Protein AF-A0A3N5S605-F1 (afdb_monomer_lite)

pLDDT: mean 90.38, std 15.9, range [33.5, 98.75]

Structure (mmCIF, N/CA/C/O backbone):
data_AF-A0A3N5S605-F1
#
_entry.id   AF-A0A3N5S605-F1
#
loop_
_atom_site.group_PDB
_atom_site.id
_atom_site.type_symbol
_atom_site.label_atom_id
_atom_site.label_alt_id
_atom_site.label_comp_id
_atom_site.label_asym_id
_atom_site.label_entity_id
_atom_site.label_seq_id
_atom_site.pdbx_PDB_ins_code
_atom_site.Cartn_x
_atom_site.Cartn_y
_atom_site.Cartn_z
_atom_site.occupancy
_atom_site.B_iso_or_equiv
_atom_site.auth_seq_id
_atom_site.auth_comp_id
_atom_site.auth_asym_id
_atom_site.auth_atom_id
_atom_site.pdbx_PDB_model_num
ATOM 1 N N . MET A 1 1 ? 20.704 -2.412 23.197 1.00 37.66 1 MET A N 1
ATOM 2 C CA . MET A 1 1 ? 21.977 -2.938 22.658 1.00 37.66 1 MET A CA 1
ATOM 3 C C . MET A 1 1 ? 21.735 -3.241 21.187 1.00 37.66 1 MET A C 1
ATOM 5 O O . MET A 1 1 ? 21.347 -4.347 20.845 1.00 37.66 1 MET A O 1
ATOM 9 N N . GLU A 1 2 ? 21.826 -2.225 20.331 1.00 35.50 2 GLU A N 1
ATOM 10 C CA . GLU A 1 2 ? 21.681 -2.403 18.883 1.00 35.50 2 GLU A CA 1
ATOM 11 C C . GLU A 1 2 ? 22.992 -2.955 18.323 1.00 35.50 2 GLU A C 1
ATOM 13 O O . GLU A 1 2 ? 24.058 -2.359 18.505 1.00 35.50 2 GLU A O 1
ATOM 18 N N . SER A 1 3 ? 22.928 -4.102 17.649 1.00 35.16 3 SER A N 1
ATOM 19 C CA . SER A 1 3 ? 24.047 -4.613 16.870 1.00 35.16 3 SER A CA 1
ATOM 20 C C . SER A 1 3 ? 24.260 -3.696 15.666 1.00 35.16 3 SER A C 1
ATOM 22 O O . SER A 1 3 ? 23.645 -3.871 14.616 1.00 35.16 3 SER A O 1
ATOM 24 N N . LYS A 1 4 ? 25.167 -2.725 15.812 1.00 38.44 4 LYS A N 1
ATOM 25 C CA . LYS A 1 4 ? 25.789 -1.980 14.708 1.00 38.44 4 LYS A CA 1
ATOM 26 C C . LYS A 1 4 ? 26.679 -2.903 13.865 1.00 38.44 4 LYS A C 1
ATOM 28 O O . LYS A 1 4 ? 27.871 -2.653 13.708 1.00 38.44 4 LYS A O 1
ATOM 33 N N . GLN A 1 5 ? 26.126 -3.979 13.314 1.00 36.25 5 GLN A N 1
ATOM 34 C CA . GLN A 1 5 ? 26.747 -4.625 12.166 1.00 36.25 5 GLN A CA 1
ATOM 35 C C . GLN A 1 5 ? 26.357 -3.807 10.940 1.00 36.25 5 GLN A C 1
ATOM 37 O O . GLN A 1 5 ? 25.380 -4.081 10.253 1.00 36.25 5 GLN A O 1
ATOM 42 N N . SER A 1 6 ? 27.126 -2.735 10.730 1.00 36.00 6 SER A N 1
ATOM 43 C CA . SER A 1 6 ? 27.230 -2.074 9.437 1.00 36.00 6 SER A CA 1
ATOM 44 C C . SER A 1 6 ? 27.464 -3.160 8.395 1.00 36.00 6 SER A C 1
ATOM 46 O O . SER A 1 6 ? 28.470 -3.874 8.454 1.00 36.00 6 SER A O 1
ATOM 48 N N . ILE A 1 7 ? 26.514 -3.321 7.478 1.00 41.78 7 ILE A N 1
ATOM 49 C CA . ILE A 1 7 ? 26.744 -4.085 6.261 1.00 41.78 7 ILE A CA 1
ATOM 50 C C . ILE A 1 7 ? 27.917 -3.364 5.602 1.00 41.78 7 ILE A C 1
ATOM 52 O O . ILE A 1 7 ? 27.788 -2.195 5.235 1.00 41.78 7 ILE A O 1
ATOM 56 N N . SER A 1 8 ? 29.090 -4.000 5.566 1.00 33.50 8 SER A N 1
ATOM 57 C CA . SER A 1 8 ? 30.265 -3.409 4.926 1.00 33.50 8 SER A CA 1
ATOM 58 C C . SER A 1 8 ? 29.853 -2.910 3.540 1.00 33.50 8 SER A C 1
ATOM 60 O O . SER A 1 8 ? 29.076 -3.611 2.880 1.00 33.50 8 SER A O 1
ATOM 62 N N . PRO A 1 9 ? 30.312 -1.723 3.088 1.00 44.31 9 PRO A N 1
ATOM 63 C CA . PRO A 1 9 ? 30.030 -1.295 1.728 1.00 44.31 9 PRO A CA 1
ATOM 64 C C . PRO A 1 9 ? 30.437 -2.453 0.828 1.00 44.31 9 PRO A C 1
ATOM 66 O O . PRO A 1 9 ? 31.530 -3.000 1.018 1.00 44.31 9 PRO A O 1
ATOM 69 N N . LEU A 1 10 ? 29.515 -2.875 -0.048 1.00 46.09 10 LEU A N 1
ATOM 70 C CA . LEU A 1 10 ? 29.763 -3.882 -1.076 1.00 46.09 10 LEU A CA 1
ATOM 71 C C . LEU A 1 10 ? 31.209 -3.701 -1.524 1.00 46.09 10 LEU A C 1
ATOM 73 O O . LEU A 1 10 ? 31.571 -2.594 -1.939 1.00 46.09 10 LEU A O 1
ATOM 77 N N . SER A 1 11 ? 32.045 -4.728 -1.324 1.00 41.56 11 SER A N 1
ATOM 78 C CA . SER A 1 11 ? 33.443 -4.710 -1.757 1.00 41.56 11 SER A CA 1
ATOM 79 C C . SER A 1 11 ? 33.486 -4.045 -3.129 1.00 41.56 11 SER A C 1
ATOM 81 O O . SER A 1 11 ? 32.608 -4.375 -3.932 1.00 41.56 11 SER A O 1
ATOM 83 N N . PRO A 1 12 ? 34.393 -3.079 -3.385 1.00 42.09 12 PRO A N 1
ATOM 84 C CA . PRO A 1 12 ? 34.289 -2.213 -4.552 1.00 42.09 12 PRO A CA 1
ATOM 85 C C . PRO A 1 12 ? 34.020 -3.090 -5.763 1.00 42.09 12 PRO A C 1
ATOM 87 O O . PRO A 1 12 ? 34.818 -3.990 -6.030 1.00 42.09 12 PRO A O 1
ATOM 90 N N . LEU A 1 13 ? 32.860 -2.896 -6.402 1.00 47.12 13 LEU A N 1
ATOM 91 C CA . LEU A 1 13 ? 32.479 -3.625 -7.604 1.00 47.12 13 LEU A CA 1
ATOM 92 C C . LEU A 1 13 ? 33.607 -3.381 -8.602 1.00 47.12 13 LEU A C 1
ATOM 94 O O . LEU A 1 13 ? 33.719 -2.299 -9.180 1.00 47.12 13 LEU A O 1
ATOM 98 N N . ARG A 1 14 ? 34.533 -4.339 -8.698 1.00 44.03 14 ARG A N 1
ATOM 99 C CA . ARG A 1 14 ? 35.716 -4.188 -9.532 1.00 44.03 14 ARG A CA 1
ATOM 100 C C . ARG A 1 14 ? 35.226 -4.288 -10.963 1.00 44.03 14 ARG A C 1
ATOM 102 O O . ARG A 1 14 ? 34.728 -5.330 -11.383 1.00 44.03 14 ARG A O 1
ATOM 109 N N . GLN A 1 15 ? 35.385 -3.208 -11.720 1.00 50.94 15 GLN A N 1
ATOM 110 C CA . GLN A 1 15 ? 35.432 -3.342 -13.167 1.00 50.94 15 GLN A CA 1
ATOM 111 C C . GLN A 1 15 ? 36.578 -4.299 -13.522 1.00 50.94 15 GLN A C 1
ATOM 113 O O . GLN A 1 15 ? 37.569 -4.395 -12.791 1.00 50.94 15 GLN A O 1
ATOM 118 N N . SER A 1 16 ? 36.487 -4.951 -14.679 1.00 51.59 16 SER A N 1
ATOM 119 C CA . SER A 1 16 ? 37.596 -5.719 -15.264 1.00 51.59 16 SER A CA 1
ATOM 120 C C . SER A 1 16 ? 38.906 -4.912 -15.379 1.00 51.59 16 SER A C 1
ATOM 122 O O . SER A 1 16 ? 39.973 -5.501 -15.508 1.00 51.59 16 SER A O 1
ATOM 124 N N . SER A 1 17 ? 38.835 -3.578 -15.276 1.00 53.84 17 SER A N 1
ATOM 125 C CA . SER A 1 17 ? 39.936 -2.609 -15.333 1.00 53.84 17 SER A CA 1
ATOM 126 C C . SER A 1 17 ? 40.574 -2.233 -13.981 1.00 53.84 17 SER A C 1
ATOM 128 O O . SER A 1 17 ? 41.539 -1.474 -13.966 1.00 53.84 17 SER A O 1
ATOM 130 N N . GLY A 1 18 ? 40.073 -2.717 -12.836 1.00 49.88 18 GLY A N 1
ATOM 131 C CA . GLY A 1 18 ? 40.707 -2.493 -11.524 1.00 49.88 18 GLY A CA 1
ATOM 132 C C . GLY A 1 18 ? 40.561 -1.089 -10.906 1.00 49.88 18 GLY A C 1
ATOM 133 O O . GLY A 1 18 ? 41.133 -0.849 -9.843 1.00 49.88 18 GLY A O 1
ATOM 134 N N . GLN A 1 19 ? 39.787 -0.172 -11.500 1.00 53.16 19 GLN A N 1
ATOM 135 C CA . GLN A 1 19 ? 39.477 1.128 -10.883 1.00 53.16 19 GLN A CA 1
ATOM 136 C C . GLN A 1 19 ? 38.405 1.013 -9.784 1.00 53.16 19 GLN A C 1
ATOM 138 O O . GLN A 1 19 ? 37.401 0.316 -9.940 1.00 53.16 19 GLN A O 1
ATOM 143 N N . ALA A 1 20 ? 38.612 1.727 -8.672 1.00 59.66 20 ALA A N 1
ATOM 144 C CA . ALA A 1 20 ? 37.642 1.834 -7.585 1.00 59.66 20 ALA A CA 1
ATOM 145 C C . ALA A 1 20 ? 36.419 2.657 -8.027 1.00 59.66 20 ALA A C 1
ATOM 147 O O . ALA A 1 20 ? 36.552 3.792 -8.485 1.00 59.66 20 ALA A O 1
ATOM 148 N N . PHE A 1 21 ? 35.224 2.086 -7.875 1.00 63.31 21 PHE A N 1
ATOM 149 C CA . PHE A 1 21 ? 33.970 2.745 -8.226 1.00 63.31 21 PHE A CA 1
ATOM 150 C C . PHE A 1 21 ? 33.574 3.791 -7.171 1.00 63.31 21 PHE A C 1
ATOM 152 O O . PHE A 1 21 ? 33.409 3.464 -5.996 1.00 63.31 21 PHE A O 1
ATOM 159 N N . ASN A 1 22 ? 33.404 5.049 -7.585 1.00 68.50 22 ASN A N 1
ATOM 160 C CA . ASN A 1 22 ? 32.939 6.125 -6.709 1.00 68.50 22 ASN A CA 1
ATOM 161 C C . ASN A 1 22 ? 31.400 6.168 -6.703 1.00 68.50 22 ASN A C 1
ATOM 163 O O . ASN A 1 22 ? 30.780 6.715 -7.619 1.00 68.50 22 ASN A O 1
ATOM 167 N N . VAL A 1 23 ? 30.791 5.563 -5.680 1.00 80.00 23 VAL A N 1
ATOM 168 C CA . VAL A 1 23 ? 29.339 5.568 -5.454 1.00 80.00 23 VAL A CA 1
ATOM 169 C C . VAL A 1 23 ? 28.909 6.953 -4.962 1.00 80.00 23 VAL A C 1
ATOM 171 O O . VAL A 1 23 ? 29.146 7.297 -3.807 1.00 80.00 23 VAL A O 1
ATOM 174 N N . ARG A 1 24 ? 28.276 7.750 -5.829 1.00 83.06 24 ARG A N 1
ATOM 175 C CA . ARG A 1 24 ? 27.809 9.109 -5.487 1.00 83.06 24 ARG A CA 1
ATOM 176 C C . ARG A 1 24 ? 26.339 9.173 -5.078 1.00 83.06 24 ARG A C 1
ATOM 178 O O . ARG A 1 24 ? 25.977 9.997 -4.249 1.00 83.06 24 ARG A O 1
ATOM 185 N N . ASP A 1 25 ? 25.511 8.313 -5.660 1.00 90.06 25 ASP A N 1
ATOM 186 C CA . ASP A 1 25 ? 24.075 8.217 -5.403 1.00 90.06 25 ASP A CA 1
ATOM 187 C C . ASP A 1 25 ? 23.553 6.810 -5.760 1.00 90.06 25 ASP A C 1
ATOM 189 O O . ASP A 1 25 ? 24.288 5.958 -6.275 1.00 90.06 25 ASP A O 1
ATOM 193 N N . SER A 1 26 ? 22.275 6.554 -5.474 1.00 92.56 26 SER A N 1
ATOM 194 C CA . SER A 1 26 ? 21.599 5.287 -5.780 1.00 92.56 26 SER A CA 1
ATOM 195 C C . SER A 1 26 ? 21.575 4.971 -7.280 1.00 92.56 26 SER A C 1
ATOM 197 O O . SER A 1 26 ? 21.744 3.814 -7.667 1.00 92.56 26 SER A O 1
ATOM 199 N N . LEU A 1 27 ? 21.425 5.975 -8.147 1.00 94.56 27 LEU A N 1
ATOM 200 C CA . LEU A 1 27 ? 21.420 5.787 -9.601 1.00 94.56 27 LEU A CA 1
ATOM 201 C C . LEU A 1 27 ? 22.791 5.351 -10.126 1.00 94.56 27 LEU A C 1
ATOM 203 O O . LEU A 1 27 ? 22.867 4.527 -11.038 1.00 94.56 27 LEU A O 1
ATOM 207 N N . ALA A 1 28 ? 23.878 5.862 -9.552 1.00 91.88 28 ALA A N 1
ATOM 208 C CA . ALA A 1 28 ? 25.233 5.450 -9.870 1.00 91.88 28 ALA A CA 1
ATOM 209 C C . ALA A 1 28 ? 25.426 3.964 -9.549 1.00 91.88 28 ALA A C 1
ATOM 211 O O . ALA A 1 28 ? 25.971 3.245 -10.387 1.00 91.88 28 ALA A O 1
ATOM 212 N N . VAL A 1 29 ? 24.919 3.488 -8.402 1.00 91.94 29 VAL A N 1
ATOM 213 C CA . VAL A 1 29 ? 24.932 2.054 -8.061 1.00 91.94 29 VAL A CA 1
ATOM 214 C C . VAL A 1 29 ? 24.199 1.243 -9.123 1.00 91.94 29 VAL A C 1
ATOM 216 O O . VAL A 1 29 ? 24.764 0.286 -9.641 1.00 91.94 29 VAL A O 1
ATOM 219 N N . ILE A 1 30 ? 22.980 1.641 -9.496 1.00 94.69 30 ILE A N 1
ATOM 220 C CA . ILE A 1 30 ? 22.179 0.911 -10.491 1.00 94.69 30 ILE A CA 1
ATOM 221 C C . ILE A 1 30 ? 22.912 0.848 -11.840 1.00 94.69 30 ILE A C 1
ATOM 223 O O . ILE A 1 30 ? 23.001 -0.222 -12.435 1.00 94.69 30 ILE A O 1
ATOM 227 N N . ARG A 1 31 ? 23.496 1.965 -12.297 1.00 93.56 31 ARG A N 1
ATOM 228 C CA . ARG A 1 31 ? 24.202 2.063 -13.590 1.00 93.56 31 ARG A CA 1
ATOM 229 C C . ARG A 1 31 ? 25.472 1.226 -13.692 1.00 93.56 31 ARG A C 1
ATOM 231 O O . ARG A 1 31 ? 25.830 0.826 -14.793 1.00 93.56 31 ARG A O 1
ATOM 238 N N . HIS A 1 32 ? 26.154 0.993 -12.576 1.00 89.62 32 HIS A N 1
ATOM 239 C CA . HIS A 1 32 ? 27.443 0.292 -12.556 1.00 89.62 32 HIS A CA 1
ATOM 240 C C . HIS A 1 32 ? 27.360 -1.096 -11.913 1.00 89.62 32 HIS A C 1
ATOM 242 O O . HIS A 1 32 ? 28.370 -1.790 -11.797 1.00 89.62 32 HIS A O 1
ATOM 248 N N . SER A 1 33 ? 26.164 -1.506 -11.494 1.00 88.69 33 SER A N 1
ATOM 249 C CA . SER A 1 33 ? 25.903 -2.847 -10.992 1.00 88.69 33 SER A CA 1
ATOM 250 C C . SER A 1 33 ? 25.962 -3.873 -12.125 1.00 88.69 33 SER A C 1
ATOM 252 O O . SER A 1 33 ? 25.490 -3.623 -13.231 1.00 88.69 33 SER A O 1
ATOM 254 N N . GLN A 1 34 ? 26.497 -5.058 -11.829 1.00 91.00 34 GLN A N 1
ATOM 255 C CA . GLN A 1 34 ? 26.423 -6.237 -12.705 1.00 91.00 34 GLN A CA 1
ATOM 256 C C . GLN A 1 34 ? 25.237 -7.154 -12.346 1.00 91.00 34 GLN A C 1
ATOM 258 O O . GLN A 1 34 ? 25.163 -8.290 -12.809 1.00 91.00 34 GLN A O 1
ATOM 263 N N . ALA A 1 35 ? 24.326 -6.694 -11.482 1.00 94.12 35 ALA A N 1
ATOM 264 C CA . ALA A 1 35 ? 23.167 -7.470 -11.060 1.00 94.12 35 ALA A CA 1
ATOM 265 C C . ALA A 1 35 ? 22.199 -7.735 -12.221 1.00 94.12 35 ALA A C 1
ATOM 267 O O . ALA A 1 35 ? 22.085 -6.944 -13.153 1.00 94.12 35 ALA A O 1
ATOM 268 N N . ASN A 1 36 ? 21.438 -8.826 -12.120 1.00 97.38 36 ASN A N 1
ATOM 269 C CA . ASN A 1 36 ? 20.348 -9.132 -13.052 1.00 97.38 36 ASN A CA 1
ATOM 270 C C . ASN A 1 36 ? 18.987 -8.622 -12.561 1.00 97.38 36 ASN A C 1
ATOM 272 O O . ASN A 1 36 ? 18.072 -8.437 -13.362 1.00 97.38 36 ASN A O 1
ATOM 276 N N . VAL A 1 37 ? 18.850 -8.415 -11.251 1.00 98.38 37 VAL A N 1
ATOM 277 C CA . VAL A 1 37 ? 17.610 -8.006 -10.587 1.00 98.38 37 VAL A CA 1
ATOM 278 C C . VAL A 1 37 ? 17.917 -6.836 -9.661 1.00 98.38 37 VAL A C 1
ATOM 280 O O . VAL A 1 37 ? 18.864 -6.895 -8.878 1.00 98.38 37 VAL A O 1
ATOM 283 N N . MET A 1 38 ? 17.107 -5.785 -9.740 1.00 98.12 38 MET A N 1
ATOM 284 C CA . MET A 1 38 ? 17.101 -4.678 -8.793 1.00 98.12 38 MET A CA 1
ATOM 285 C C . MET A 1 38 ? 15.881 -4.808 -7.878 1.00 98.12 38 MET A C 1
ATOM 287 O O . MET A 1 38 ? 14.774 -5.078 -8.348 1.00 98.12 38 MET A O 1
ATOM 291 N N . PHE A 1 39 ? 16.091 -4.584 -6.581 1.00 97.88 39 PHE A N 1
ATOM 292 C CA . PHE A 1 39 ? 15.031 -4.404 -5.593 1.00 97.88 39 PHE A CA 1
ATOM 293 C C . PHE A 1 39 ? 14.979 -2.935 -5.177 1.00 97.88 39 PHE A C 1
ATOM 295 O O . PHE A 1 39 ? 15.984 -2.374 -4.744 1.00 97.88 39 PHE A O 1
ATOM 302 N N . GLU A 1 40 ? 13.817 -2.312 -5.327 1.00 97.50 40 GLU A N 1
ATOM 303 C CA . GLU A 1 40 ? 13.586 -0.909 -5.015 1.00 97.50 40 GLU A CA 1
ATOM 304 C C . GLU A 1 40 ? 12.727 -0.819 -3.752 1.00 97.50 40 GLU A C 1
ATOM 306 O O . GLU A 1 40 ? 11.595 -1.303 -3.698 1.00 97.50 40 GLU A O 1
ATOM 311 N N . ASN A 1 41 ? 13.322 -0.242 -2.712 1.00 95.00 41 ASN A N 1
ATOM 312 C CA . ASN A 1 41 ? 12.723 -0.101 -1.389 1.00 95.00 41 ASN A CA 1
ATOM 313 C C . ASN A 1 41 ? 13.099 1.251 -0.758 1.00 95.00 41 ASN A C 1
ATOM 315 O O . ASN A 1 41 ? 13.350 1.345 0.443 1.00 95.00 41 ASN A O 1
ATOM 319 N N . SER A 1 42 ? 13.240 2.290 -1.585 1.00 95.44 42 SER A N 1
ATOM 320 C CA . SER A 1 42 ? 13.448 3.651 -1.096 1.00 95.44 42 SER A CA 1
ATOM 321 C C . SER A 1 42 ? 12.171 4.186 -0.432 1.00 95.44 42 SER A C 1
ATOM 323 O O . SER A 1 42 ? 11.080 3.669 -0.704 1.00 95.44 42 SER A O 1
ATOM 325 N N . PRO A 1 43 ? 12.280 5.207 0.438 1.00 92.69 43 PRO A N 1
ATOM 326 C CA . PRO A 1 43 ? 11.119 5.823 1.070 1.00 92.69 43 PRO A CA 1
ATOM 327 C C . PRO A 1 43 ? 10.048 6.245 0.058 1.00 92.69 43 PRO A C 1
ATOM 329 O O . PRO A 1 43 ? 10.340 6.715 -1.043 1.00 92.69 43 PRO A O 1
ATOM 332 N N . VAL A 1 44 ? 8.784 6.066 0.433 1.00 92.19 44 VAL A N 1
ATOM 333 C CA . VAL A 1 44 ? 7.656 6.309 -0.469 1.00 92.19 44 VAL A CA 1
ATOM 334 C C . VAL A 1 44 ? 7.381 7.804 -0.588 1.00 92.19 44 VAL A C 1
ATOM 336 O O . VAL A 1 44 ? 7.068 8.461 0.400 1.00 92.19 44 VAL A O 1
ATOM 339 N N . ASN A 1 45 ? 7.384 8.318 -1.817 1.00 92.81 45 ASN A N 1
ATOM 340 C CA . ASN A 1 45 ? 6.781 9.605 -2.142 1.00 92.81 45 ASN A CA 1
ATOM 341 C C . ASN A 1 45 ? 5.434 9.373 -2.832 1.00 92.81 45 ASN A C 1
ATOM 343 O O . ASN A 1 45 ? 5.375 8.941 -3.983 1.00 92.81 45 ASN A O 1
ATOM 347 N N . THR A 1 46 ? 4.344 9.659 -2.126 1.00 89.31 46 THR A N 1
ATOM 348 C CA . THR A 1 46 ? 2.974 9.447 -2.618 1.00 89.31 46 THR A CA 1
ATOM 349 C C . THR A 1 46 ? 2.534 10.477 -3.658 1.00 89.31 46 THR A C 1
ATOM 351 O O . THR A 1 46 ? 1.583 10.222 -4.394 1.00 89.31 46 THR A O 1
ATOM 354 N N . HIS A 1 47 ? 3.221 11.617 -3.758 1.00 90.62 47 HIS A N 1
ATOM 355 C CA . HIS A 1 47 ? 2.862 12.709 -4.664 1.00 90.62 47 HIS A CA 1
ATOM 356 C C . HIS A 1 47 ? 3.478 12.544 -6.048 1.00 90.62 47 HIS A C 1
ATOM 358 O O . HIS A 1 47 ? 2.836 12.870 -7.039 1.00 90.62 47 HIS A O 1
ATOM 364 N N . THR A 1 48 ? 4.718 12.055 -6.115 1.00 93.62 48 THR A N 1
ATOM 365 C CA . THR A 1 48 ? 5.467 11.990 -7.380 1.00 93.62 48 THR A CA 1
ATOM 366 C C . THR A 1 48 ? 6.024 10.610 -7.701 1.00 93.62 48 THR A C 1
ATOM 368 O O . THR A 1 48 ? 6.498 10.402 -8.811 1.00 93.62 48 THR A O 1
ATOM 371 N N . GLY A 1 49 ? 6.051 9.678 -6.743 1.00 95.00 49 GLY A N 1
ATOM 372 C CA . GLY A 1 49 ? 6.719 8.383 -6.904 1.00 95.00 49 GLY A CA 1
ATOM 373 C C . GLY A 1 49 ? 8.251 8.458 -6.971 1.00 95.00 49 GLY A C 1
ATOM 374 O O . GLY A 1 49 ? 8.899 7.433 -7.173 1.00 95.00 49 GLY A O 1
ATOM 375 N N . GLN A 1 50 ? 8.853 9.639 -6.798 1.00 96.75 50 GLN A N 1
ATOM 376 C CA . GLN A 1 50 ? 10.306 9.822 -6.853 1.00 96.75 50 GLN A CA 1
ATOM 377 C C . GLN A 1 50 ? 10.974 9.618 -5.486 1.00 96.75 50 GLN A C 1
ATOM 379 O O . GLN A 1 50 ?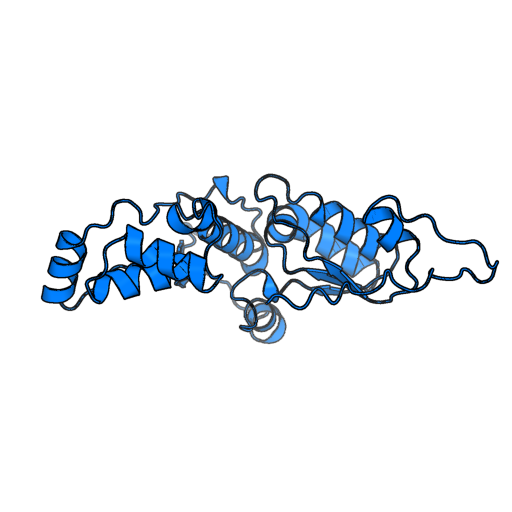 10.379 9.975 -4.468 1.00 96.75 50 GLN A O 1
ATOM 384 N N . PRO A 1 51 ? 12.214 9.094 -5.430 1.00 97.31 51 PRO A N 1
ATOM 385 C CA . PRO A 1 51 ? 13.105 8.740 -6.551 1.00 97.31 51 PRO A CA 1
ATOM 386 C C . PRO A 1 51 ? 12.886 7.324 -7.125 1.00 97.31 51 PRO A C 1
ATOM 388 O O . PRO A 1 51 ? 13.581 6.902 -8.049 1.00 97.31 51 PRO A O 1
ATOM 391 N N . ALA A 1 52 ? 11.944 6.560 -6.567 1.00 98.06 52 ALA A N 1
ATOM 392 C CA . ALA A 1 52 ? 11.709 5.161 -6.916 1.00 98.06 52 ALA A CA 1
ATOM 393 C C . ALA A 1 52 ? 11.389 4.939 -8.404 1.00 98.06 52 ALA A C 1
ATOM 395 O O . ALA A 1 52 ? 11.889 3.984 -9.003 1.00 98.06 52 ALA A O 1
ATOM 396 N N . LEU A 1 53 ? 10.626 5.844 -9.025 1.00 97.94 53 LEU A N 1
ATOM 397 C CA . LEU A 1 53 ? 10.386 5.825 -10.471 1.00 97.94 53 LEU A CA 1
ATOM 398 C C . LEU A 1 53 ? 11.690 5.829 -11.272 1.00 97.94 53 LEU A C 1
ATOM 400 O O . LEU A 1 53 ? 11.868 5.000 -12.166 1.00 97.94 53 LEU A O 1
ATOM 404 N N . ASP A 1 54 ? 12.616 6.729 -10.942 1.00 98.31 54 ASP A N 1
ATOM 405 C CA . ASP A 1 54 ? 13.887 6.847 -11.654 1.00 98.31 54 ASP A CA 1
ATOM 406 C C . ASP A 1 54 ? 14.780 5.625 -11.431 1.00 98.31 54 ASP A C 1
ATOM 408 O O . ASP A 1 54 ? 15.452 5.177 -12.366 1.00 98.31 54 ASP A O 1
ATOM 412 N N . HIS A 1 55 ? 14.748 5.035 -10.233 1.00 98.50 55 HIS A N 1
ATOM 413 C CA . HIS A 1 55 ? 15.438 3.777 -9.949 1.00 98.50 55 HIS A CA 1
ATOM 414 C C . HIS A 1 55 ? 14.934 2.643 -10.853 1.00 98.50 55 HIS A C 1
ATOM 416 O O . HIS A 1 55 ? 15.729 2.007 -11.550 1.00 98.50 55 HIS A O 1
ATOM 422 N N . ILE A 1 56 ? 13.614 2.422 -10.885 1.00 98.62 56 ILE A N 1
ATOM 423 C CA . ILE A 1 56 ? 12.994 1.332 -11.651 1.00 98.62 56 ILE A CA 1
ATOM 424 C C . ILE A 1 56 ? 13.200 1.550 -13.151 1.00 98.62 56 ILE A C 1
ATOM 426 O O . ILE A 1 56 ? 13.624 0.631 -13.854 1.00 98.62 56 ILE A O 1
ATOM 430 N N . ARG A 1 57 ? 12.974 2.774 -13.643 1.00 98.62 57 ARG A N 1
ATOM 431 C CA . ARG A 1 57 ? 13.192 3.131 -15.050 1.00 98.62 57 ARG A CA 1
ATOM 432 C C . ARG A 1 57 ? 14.637 2.884 -15.473 1.00 98.62 57 ARG A C 1
ATOM 434 O O . ARG A 1 57 ? 14.876 2.299 -16.529 1.00 98.62 57 ARG A O 1
ATOM 441 N N . THR A 1 58 ? 15.599 3.285 -14.641 1.00 98.44 58 THR A N 1
ATOM 442 C CA . THR A 1 58 ? 17.028 3.074 -14.908 1.00 98.44 58 THR A CA 1
ATOM 443 C C . THR A 1 58 ? 17.367 1.584 -14.937 1.00 98.44 58 THR A C 1
ATOM 445 O O . THR A 1 58 ? 18.018 1.134 -15.877 1.00 98.44 58 THR A O 1
ATOM 448 N N . ALA A 1 59 ? 16.891 0.800 -13.964 1.00 98.44 59 ALA A N 1
ATOM 449 C CA . ALA A 1 59 ? 17.134 -0.641 -13.914 1.00 98.44 59 ALA A CA 1
ATOM 450 C C . ALA A 1 59 ? 16.576 -1.362 -15.154 1.00 98.44 59 ALA A C 1
ATOM 452 O O . ALA A 1 59 ? 17.307 -2.087 -15.833 1.00 98.44 59 ALA A O 1
ATOM 453 N N . LEU A 1 60 ? 15.313 -1.108 -15.510 1.00 98.62 60 LEU A N 1
ATOM 454 C CA . LEU A 1 60 ? 14.696 -1.686 -16.708 1.00 98.62 60 LEU A CA 1
ATOM 455 C C . LEU A 1 60 ? 15.420 -1.246 -17.991 1.00 98.62 60 LEU A C 1
ATOM 457 O O . LEU A 1 60 ? 15.659 -2.062 -18.884 1.00 98.62 60 LEU A O 1
ATOM 461 N N . GLY A 1 61 ? 15.827 0.026 -18.075 1.00 98.12 61 GLY A N 1
ATOM 462 C CA . GLY A 1 61 ? 16.600 0.569 -19.196 1.00 98.12 61 GLY A CA 1
ATOM 463 C C . GLY A 1 61 ? 17.935 -0.150 -19.423 1.00 98.12 61 GLY A C 1
ATOM 464 O O . GLY A 1 61 ? 18.346 -0.329 -20.571 1.00 98.12 61 GLY A O 1
ATOM 465 N N . LEU A 1 62 ? 18.555 -0.630 -18.342 1.00 97.69 62 LEU A N 1
ATOM 466 C CA . LEU A 1 62 ? 19.802 -1.400 -18.331 1.00 97.69 62 LEU A CA 1
ATOM 467 C C . LEU A 1 62 ? 19.595 -2.919 -18.479 1.00 97.69 62 LEU A C 1
ATOM 469 O O . LEU A 1 62 ? 20.540 -3.683 -18.310 1.00 97.69 62 LEU A O 1
ATOM 473 N N . ASN A 1 63 ? 18.388 -3.371 -18.840 1.00 97.62 63 ASN A N 1
ATOM 474 C CA . ASN A 1 63 ? 18.024 -4.785 -18.993 1.00 97.62 63 ASN A CA 1
ATOM 475 C C . ASN A 1 63 ? 18.047 -5.602 -17.685 1.00 97.62 63 ASN A C 1
ATOM 477 O O . ASN A 1 63 ? 18.235 -6.825 -17.728 1.00 97.62 63 ASN A O 1
ATOM 481 N N . LEU A 1 64 ? 17.813 -4.965 -16.537 1.00 98.38 64 LEU A N 1
ATOM 482 C CA . LEU A 1 64 ? 17.573 -5.664 -15.273 1.00 98.38 64 LEU A CA 1
ATOM 483 C C . LEU A 1 64 ? 16.079 -5.961 -15.112 1.00 98.38 64 LEU A C 1
ATOM 485 O O . LEU A 1 64 ? 15.226 -5.243 -15.633 1.00 98.38 64 LEU A O 1
ATOM 489 N N . HIS A 1 65 ? 15.753 -7.007 -14.356 1.00 98.75 65 HIS A N 1
ATOM 490 C CA . HIS A 1 65 ? 14.428 -7.109 -13.744 1.00 98.75 65 HIS A CA 1
ATOM 491 C C . HIS A 1 65 ? 14.332 -6.068 -12.624 1.00 98.75 65 HIS A C 1
ATOM 493 O O . HIS A 1 65 ? 15.322 -5.808 -11.937 1.00 98.75 65 HIS A O 1
ATOM 499 N N . ALA A 1 66 ? 13.152 -5.497 -12.416 1.00 98.56 66 ALA A N 1
ATOM 500 C CA . ALA A 1 66 ? 12.921 -4.531 -11.357 1.00 98.56 66 ALA A CA 1
ATOM 501 C C . ALA A 1 66 ? 11.760 -4.973 -10.470 1.00 98.56 66 ALA A C 1
ATOM 503 O O . ALA A 1 66 ? 10.653 -5.202 -10.951 1.00 98.56 66 ALA A O 1
ATOM 504 N N . ILE A 1 67 ? 12.018 -5.101 -9.173 1.00 98.38 67 ILE A N 1
ATOM 505 C CA . ILE A 1 67 ? 11.034 -5.502 -8.168 1.00 98.38 67 ILE A CA 1
ATOM 506 C C . ILE A 1 67 ? 10.933 -4.377 -7.141 1.00 98.38 67 ILE A C 1
ATOM 508 O O . ILE A 1 67 ? 11.961 -3.886 -6.686 1.00 98.38 67 ILE A O 1
ATOM 512 N N . THR A 1 68 ? 9.728 -3.949 -6.775 1.00 97.81 68 THR A N 1
ATOM 513 C CA . THR A 1 68 ? 9.522 -2.834 -5.840 1.00 97.81 68 THR A CA 1
ATOM 514 C C . THR A 1 68 ? 8.479 -3.155 -4.770 1.00 97.81 68 THR A C 1
ATOM 516 O O . THR A 1 68 ? 7.505 -3.866 -5.021 1.00 97.81 68 THR A O 1
ATOM 519 N N . ALA A 1 69 ? 8.679 -2.604 -3.573 1.00 96.62 69 ALA A N 1
ATOM 520 C CA . ALA A 1 69 ? 7.643 -2.479 -2.542 1.00 96.62 69 ALA A CA 1
ATOM 521 C C . ALA A 1 69 ? 7.086 -1.039 -2.456 1.00 96.62 69 ALA A C 1
ATOM 523 O O . ALA A 1 69 ? 6.230 -0.731 -1.626 1.00 96.62 69 ALA A O 1
ATOM 524 N N . ASN A 1 70 ? 7.537 -0.142 -3.335 1.00 96.69 70 ASN A N 1
ATOM 525 C CA . ASN A 1 70 ? 7.172 1.265 -3.339 1.00 96.69 70 ASN A CA 1
ATOM 526 C C . ASN A 1 70 ? 5.870 1.511 -4.112 1.00 96.69 70 ASN A C 1
ATOM 528 O O . ASN A 1 70 ? 5.825 1.643 -5.338 1.00 96.69 70 ASN A O 1
ATOM 532 N N . LYS A 1 71 ? 4.788 1.636 -3.345 1.00 96.00 71 LYS A N 1
ATOM 533 C CA . LYS A 1 71 ? 3.450 1.976 -3.842 1.00 96.00 71 LYS A CA 1
ATOM 534 C C . LYS A 1 71 ? 3.384 3.317 -4.594 1.00 96.00 71 LYS A C 1
ATOM 536 O O . LYS A 1 71 ? 2.554 3.459 -5.481 1.00 96.00 71 LYS A O 1
ATOM 541 N N . GLY A 1 72 ? 4.262 4.278 -4.290 1.00 95.69 72 GLY A N 1
ATOM 542 C CA . GLY A 1 72 ? 4.303 5.571 -4.980 1.00 95.69 72 GLY A CA 1
ATOM 543 C C . GLY A 1 72 ? 4.742 5.426 -6.436 1.00 95.69 72 GLY A C 1
ATOM 544 O O . GLY A 1 72 ? 4.056 5.897 -7.339 1.00 95.69 72 GLY A O 1
ATOM 545 N N . ALA A 1 73 ? 5.842 4.711 -6.683 1.00 96.62 73 ALA A N 1
ATOM 546 C CA . ALA A 1 73 ? 6.290 4.437 -8.049 1.00 96.62 73 ALA A CA 1
ATOM 547 C C . ALA A 1 73 ? 5.295 3.575 -8.835 1.00 96.62 73 ALA A C 1
ATOM 549 O O . ALA A 1 73 ? 5.116 3.787 -10.033 1.00 96.62 73 ALA A O 1
ATOM 550 N N . LEU A 1 74 ? 4.617 2.636 -8.166 1.00 96.88 74 LEU A N 1
ATOM 551 C CA . LEU A 1 74 ? 3.557 1.858 -8.797 1.00 96.88 74 LEU A CA 1
ATOM 552 C C . LEU A 1 74 ? 2.415 2.764 -9.272 1.00 96.88 74 LEU A C 1
ATOM 554 O O . LEU A 1 74 ? 2.082 2.741 -10.451 1.00 96.88 74 LEU A O 1
ATOM 558 N N . VAL A 1 75 ? 1.864 3.600 -8.389 1.00 96.81 75 VAL A N 1
ATOM 559 C CA . VAL A 1 75 ? 0.745 4.498 -8.722 1.00 96.81 75 VAL A CA 1
ATOM 560 C C . VAL A 1 75 ? 1.093 5.450 -9.869 1.00 96.81 75 VAL A C 1
ATOM 562 O O . VAL A 1 75 ? 0.320 5.591 -10.812 1.00 96.81 75 VAL A O 1
ATOM 565 N N . HIS A 1 76 ? 2.270 6.074 -9.821 1.00 96.69 76 HIS A N 1
ATOM 566 C CA . HIS A 1 76 ? 2.644 7.113 -10.786 1.00 96.69 76 HIS A CA 1
ATOM 567 C C . HIS A 1 76 ? 3.264 6.575 -12.081 1.00 96.69 76 HIS A C 1
ATOM 569 O O . HIS A 1 76 ? 3.306 7.289 -13.079 1.00 96.69 76 HIS A O 1
ATOM 575 N N . GLY A 1 77 ? 3.750 5.330 -12.088 1.00 96.94 77 GLY A N 1
ATOM 576 C CA . GLY A 1 77 ? 4.539 4.776 -13.193 1.00 96.94 77 GLY A CA 1
ATOM 577 C C . GLY A 1 77 ? 4.013 3.481 -13.797 1.00 96.94 77 GLY A C 1
ATOM 578 O O . GLY A 1 77 ? 4.618 3.001 -14.751 1.00 96.94 77 GLY A O 1
ATOM 579 N N . TYR A 1 78 ? 2.924 2.893 -13.283 1.00 98.06 78 TYR A N 1
ATOM 580 C CA . TYR A 1 78 ? 2.505 1.526 -13.629 1.00 98.06 78 TYR A CA 1
ATOM 581 C C . TYR A 1 78 ? 2.529 1.225 -15.134 1.00 98.06 78 TYR A C 1
ATOM 583 O O . TYR A 1 78 ? 3.211 0.291 -15.560 1.00 98.06 78 TYR A O 1
ATOM 591 N N . ARG A 1 79 ? 1.821 2.020 -15.946 1.00 97.44 79 ARG A N 1
ATOM 592 C CA . ARG A 1 79 ? 1.711 1.790 -17.396 1.00 97.44 79 ARG A CA 1
ATOM 593 C C . ARG A 1 79 ? 3.045 1.964 -18.115 1.00 97.44 79 ARG A C 1
ATOM 595 O O . ARG A 1 79 ? 3.422 1.112 -18.917 1.00 97.44 79 ARG A O 1
ATOM 602 N N . GLU A 1 80 ? 3.763 3.042 -17.806 1.00 97.94 80 GLU A N 1
ATOM 603 C CA . GLU A 1 80 ? 5.066 3.353 -18.400 1.00 97.94 80 GLU A CA 1
ATOM 604 C C . GLU A 1 80 ? 6.085 2.242 -18.106 1.00 97.94 80 GLU A C 1
ATOM 606 O O . GLU A 1 80 ? 6.699 1.687 -19.018 1.00 97.94 80 GLU A O 1
ATOM 611 N N . LEU A 1 81 ? 6.223 1.874 -16.832 1.00 98.56 81 LEU A N 1
ATOM 612 C CA . LEU A 1 81 ? 7.191 0.885 -16.369 1.00 98.56 81 LEU A CA 1
ATOM 613 C C . LEU A 1 81 ? 6.836 -0.525 -16.852 1.00 98.56 81 LEU A C 1
ATOM 615 O O . LEU A 1 81 ? 7.727 -1.273 -17.255 1.00 98.56 81 LEU A O 1
ATOM 619 N N . SER A 1 82 ? 5.547 -0.876 -16.886 1.00 98.38 82 SER A N 1
ATOM 620 C CA . SER A 1 82 ? 5.084 -2.157 -17.436 1.00 98.38 82 SER A CA 1
ATOM 621 C C . SER A 1 82 ? 5.364 -2.262 -18.935 1.00 98.38 82 SER A C 1
ATOM 623 O O . SER A 1 82 ? 5.858 -3.293 -19.401 1.00 98.38 82 SER A O 1
ATOM 625 N N . ALA A 1 83 ? 5.110 -1.193 -19.698 1.00 98.50 83 ALA A N 1
ATOM 626 C CA . ALA A 1 83 ? 5.420 -1.145 -21.125 1.00 98.50 83 ALA A CA 1
ATOM 627 C C . ALA A 1 83 ? 6.932 -1.247 -21.378 1.00 98.50 83 ALA A C 1
ATOM 629 O O . ALA A 1 83 ? 7.366 -2.030 -22.229 1.00 98.50 83 ALA A O 1
ATOM 630 N N . LEU A 1 84 ? 7.740 -0.518 -20.602 1.00 98.69 84 LEU A N 1
ATOM 631 C CA . LEU A 1 84 ? 9.197 -0.575 -20.683 1.00 98.69 84 LEU A CA 1
ATOM 632 C C . LEU A 1 84 ? 9.717 -1.987 -20.385 1.00 98.69 84 LEU A C 1
ATOM 634 O O . LEU A 1 84 ? 10.460 -2.543 -21.194 1.00 98.69 84 LEU A O 1
ATOM 638 N N . ALA A 1 85 ? 9.288 -2.596 -19.278 1.00 98.75 85 ALA A N 1
ATOM 639 C CA . ALA A 1 85 ? 9.672 -3.955 -18.908 1.00 98.75 85 ALA A CA 1
ATOM 640 C C . ALA A 1 85 ? 9.323 -4.963 -20.013 1.00 98.75 85 ALA A C 1
ATOM 642 O O . ALA A 1 85 ? 10.187 -5.732 -20.442 1.00 98.75 85 ALA A O 1
ATOM 643 N N . LYS A 1 86 ? 8.102 -4.881 -20.563 1.00 98.38 86 LYS A N 1
ATOM 644 C CA . LYS A 1 86 ? 7.661 -5.717 -21.686 1.00 98.38 86 LYS A CA 1
ATOM 645 C C . LYS A 1 86 ? 8.555 -5.545 -22.916 1.00 98.38 86 LYS A C 1
ATOM 647 O O . LYS A 1 86 ? 9.004 -6.543 -23.472 1.00 98.38 86 LYS A O 1
ATOM 652 N N . SER A 1 87 ? 8.869 -4.308 -23.312 1.00 98.62 87 SER A N 1
ATOM 653 C CA . SER A 1 87 ? 9.731 -4.030 -24.476 1.00 98.62 87 SER A CA 1
ATOM 654 C C . SER A 1 87 ? 11.154 -4.587 -24.339 1.00 98.62 87 SER A C 1
ATOM 656 O O . SER A 1 87 ? 11.815 -4.860 -25.338 1.00 98.62 87 SER A O 1
ATOM 658 N N . LYS A 1 88 ? 11.625 -4.772 -23.101 1.00 98.38 88 LYS A N 1
ATOM 659 C CA . LYS A 1 88 ? 12.961 -5.287 -22.776 1.00 98.38 88 LYS A CA 1
ATOM 660 C C . LYS A 1 88 ? 12.975 -6.793 -22.491 1.00 98.38 88 LYS A C 1
ATOM 662 O O . LYS A 1 88 ? 14.043 -7.343 -22.228 1.00 98.38 88 LYS A O 1
ATOM 667 N N . GLY A 1 89 ? 11.815 -7.458 -22.492 1.00 98.38 89 GLY A N 1
ATOM 668 C CA . GLY A 1 89 ? 11.692 -8.846 -22.034 1.00 98.38 89 GLY A CA 1
ATOM 669 C C . GLY A 1 89 ? 12.085 -9.012 -20.560 1.00 98.38 89 GLY A C 1
ATOM 670 O O . GLY A 1 89 ? 12.695 -10.013 -20.185 1.00 98.38 89 GLY A O 1
ATOM 671 N N . LYS A 1 90 ? 11.807 -7.997 -19.734 1.00 98.62 90 LYS A N 1
ATOM 672 C CA . LYS A 1 90 ? 12.121 -7.960 -18.300 1.00 98.62 90 LYS A CA 1
ATOM 673 C C . LYS A 1 90 ? 10.858 -7.942 -17.458 1.00 98.62 90 LYS A C 1
ATOM 675 O O . LYS A 1 90 ? 9.761 -7.679 -17.940 1.00 98.62 90 LYS A O 1
ATOM 680 N N . THR A 1 91 ? 11.038 -8.227 -16.174 1.00 98.31 91 THR A N 1
ATOM 681 C CA . THR A 1 91 ? 9.950 -8.263 -15.194 1.00 98.31 91 THR A CA 1
ATOM 682 C C . THR A 1 91 ? 9.906 -6.949 -14.435 1.00 98.31 91 THR A C 1
ATOM 684 O O . THR A 1 91 ? 10.932 -6.522 -13.906 1.00 98.31 91 THR A O 1
ATOM 687 N N . PHE A 1 92 ? 8.716 -6.362 -14.340 1.00 98.44 92 PHE A N 1
ATOM 688 C CA . PHE A 1 92 ? 8.387 -5.346 -13.349 1.00 98.44 92 PHE A CA 1
ATOM 689 C C . PHE A 1 92 ? 7.475 -5.979 -12.290 1.00 98.44 92 PHE A C 1
ATOM 691 O O . PHE A 1 92 ? 6.316 -6.278 -12.567 1.00 98.44 92 PHE A O 1
ATOM 698 N N . GLY A 1 93 ? 8.030 -6.270 -11.113 1.00 97.69 93 GLY A N 1
ATOM 699 C CA . GLY A 1 93 ? 7.332 -6.920 -10.004 1.00 97.69 93 GLY A CA 1
ATOM 700 C C . GLY A 1 93 ? 6.986 -5.933 -8.893 1.00 97.69 93 GLY A C 1
ATOM 701 O O . GLY A 1 93 ? 7.808 -5.100 -8.527 1.00 97.69 93 GLY A O 1
ATOM 702 N N . PHE A 1 94 ? 5.781 -6.033 -8.336 1.00 97.56 94 PHE A N 1
ATOM 703 C CA . PHE A 1 94 ? 5.275 -5.067 -7.351 1.00 97.56 94 PHE A CA 1
ATOM 704 C C . PHE A 1 94 ? 4.328 -5.694 -6.315 1.00 97.56 94 PHE A C 1
ATOM 706 O O . PHE A 1 94 ? 3.531 -4.993 -5.696 1.00 97.56 94 PHE A O 1
ATOM 713 N N . GLU A 1 95 ? 4.409 -7.013 -6.107 1.00 97.19 95 GLU A N 1
ATOM 714 C CA . GLU A 1 95 ? 3.500 -7.752 -5.213 1.00 97.19 95 GLU A CA 1
ATOM 715 C C . GLU A 1 95 ? 3.454 -7.144 -3.802 1.00 97.19 95 GLU A C 1
ATOM 717 O O . GLU A 1 95 ? 2.384 -6.884 -3.267 1.00 97.19 95 GLU A O 1
ATOM 722 N N . ALA A 1 96 ? 4.626 -6.799 -3.261 1.00 95.69 96 ALA A N 1
ATOM 723 C CA . ALA A 1 96 ? 4.785 -6.293 -1.901 1.00 95.69 96 ALA A CA 1
ATOM 724 C C . ALA A 1 96 ? 4.214 -4.884 -1.658 1.00 95.69 96 ALA A C 1
ATOM 726 O O . ALA A 1 96 ? 4.159 -4.436 -0.513 1.00 95.69 96 ALA A O 1
ATOM 727 N N . THR A 1 97 ? 3.794 -4.169 -2.708 1.00 95.69 97 THR A N 1
ATOM 728 C CA . THR A 1 97 ? 3.295 -2.787 -2.588 1.00 95.69 97 THR A CA 1
ATOM 729 C C . THR A 1 97 ? 1.959 -2.696 -1.847 1.00 95.69 97 THR A 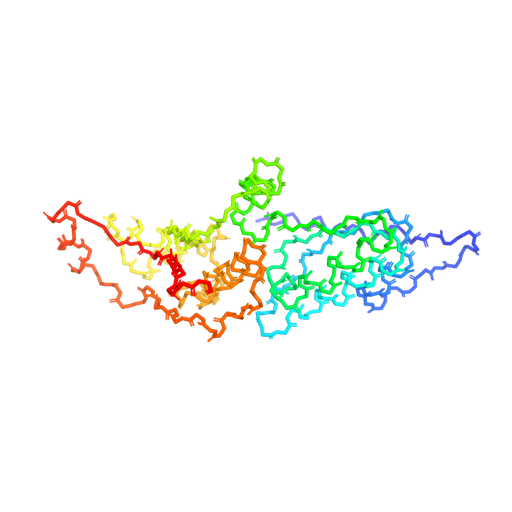C 1
ATOM 731 O O . THR A 1 97 ? 1.682 -1.683 -1.198 1.00 95.69 97 THR A O 1
ATOM 734 N N . VAL A 1 98 ? 1.132 -3.746 -1.911 1.00 95.69 98 VAL A N 1
ATOM 735 C CA . VAL A 1 98 ? -0.183 -3.811 -1.263 1.00 95.69 98 VAL A CA 1
ATOM 736 C C . VAL A 1 98 ? -0.353 -5.183 -0.614 1.00 95.69 98 VAL A C 1
ATOM 738 O O . VAL A 1 98 ? -0.133 -6.201 -1.249 1.00 95.69 98 VAL A O 1
ATOM 741 N N . LEU A 1 99 ? -0.747 -5.208 0.665 1.00 93.00 99 LEU A N 1
ATOM 742 C CA . LEU A 1 99 ? -0.883 -6.427 1.485 1.00 93.00 99 LEU A CA 1
ATOM 743 C C . LEU A 1 99 ? 0.407 -7.253 1.682 1.00 93.00 99 LEU A C 1
ATOM 745 O O . LEU A 1 99 ? 0.339 -8.410 2.109 1.00 93.00 99 LEU A O 1
ATOM 749 N N . SER A 1 100 ? 1.579 -6.632 1.496 1.00 88.94 100 SER A N 1
ATOM 750 C CA . SER A 1 100 ? 2.886 -7.235 1.787 1.00 88.94 100 SER A CA 1
ATOM 751 C C . SER A 1 100 ? 3.059 -8.574 1.049 1.00 88.94 100 SER A C 1
ATOM 753 O O . SER A 1 100 ? 3.006 -8.604 -0.172 1.00 88.94 100 SER A O 1
ATOM 755 N N . GLY A 1 101 ? 3.255 -9.688 1.754 1.00 86.88 101 GLY A N 1
ATOM 756 C CA . GLY A 1 101 ? 3.426 -11.010 1.143 1.00 86.88 101 GLY A CA 1
ATOM 757 C C . GLY A 1 101 ? 2.136 -11.708 0.698 1.00 86.88 101 GLY A C 1
ATOM 758 O O . GLY A 1 101 ? 2.214 -12.841 0.228 1.00 86.88 101 GLY A O 1
ATOM 759 N N . SER A 1 102 ? 0.960 -11.097 0.874 1.00 92.50 102 SER A N 1
ATOM 760 C CA . SER A 1 102 ? -0.300 -11.732 0.467 1.00 92.50 102 SER A CA 1
ATOM 761 C C . SER A 1 102 ? -0.428 -11.705 -1.057 1.00 92.50 102 SER A C 1
ATOM 763 O O . SER A 1 102 ? -0.342 -10.622 -1.635 1.00 92.50 102 SER A O 1
ATOM 765 N N . PRO A 1 103 ? -0.668 -12.851 -1.718 1.00 92.88 103 PRO A N 1
ATOM 766 C CA . PRO A 1 103 ? -0.805 -12.877 -3.163 1.00 92.88 103 PRO A CA 1
ATOM 767 C C . PRO A 1 103 ? -2.097 -12.150 -3.554 1.00 92.88 103 PRO A C 1
ATOM 769 O O . PRO A 1 103 ? -3.200 -12.553 -3.184 1.00 92.88 103 PRO A O 1
ATOM 772 N N . LEU A 1 104 ? -1.944 -11.048 -4.279 1.00 94.81 104 LEU A N 1
ATOM 773 C CA . LEU A 1 104 ? -3.011 -10.153 -4.698 1.00 94.81 104 LEU A CA 1
ATOM 774 C C . LEU A 1 104 ? -2.896 -9.886 -6.193 1.00 94.81 104 LEU A C 1
ATOM 776 O O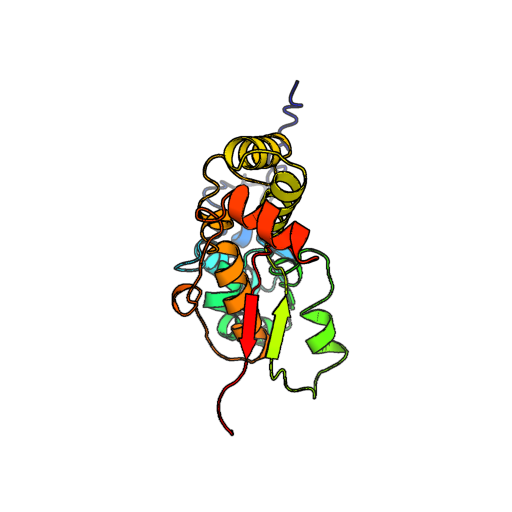 . LEU A 1 104 ? -3.701 -10.386 -6.973 1.00 94.81 104 LEU A O 1
ATOM 780 N N . PHE A 1 105 ? -1.866 -9.156 -6.620 1.00 95.88 105 PHE A N 1
ATOM 781 C CA . PHE A 1 105 ? -1.683 -8.830 -8.035 1.00 95.88 105 PHE A CA 1
ATOM 782 C C . PHE A 1 105 ? -1.396 -10.079 -8.866 1.00 95.88 105 PHE A C 1
ATOM 784 O O . PHE A 1 105 ? -1.897 -10.218 -9.980 1.00 95.88 105 PHE A O 1
ATOM 791 N N . SER A 1 106 ? -0.615 -11.005 -8.314 1.00 95.19 106 SER A N 1
ATOM 792 C CA . SER A 1 106 ? -0.376 -12.323 -8.901 1.00 95.19 106 SER A CA 1
ATOM 793 C C . SER A 1 106 ? -1.661 -13.129 -9.098 1.00 95.19 106 SER A C 1
ATOM 795 O O . SER A 1 106 ? -1.851 -13.694 -10.169 1.00 95.19 106 SER A O 1
ATOM 797 N N . VAL A 1 107 ? -2.582 -13.131 -8.131 1.00 94.88 107 VAL A N 1
ATOM 798 C CA . VAL A 1 107 ? -3.855 -13.863 -8.247 1.00 94.88 107 VAL A CA 1
ATOM 799 C C . VAL A 1 107 ? -4.697 -13.327 -9.401 1.00 94.88 107 VAL A C 1
ATOM 801 O O . VAL A 1 107 ? -5.185 -14.106 -10.215 1.00 94.88 107 VAL A O 1
ATOM 804 N N . PHE A 1 108 ? -4.838 -12.006 -9.523 1.00 94.25 108 PHE A N 1
ATOM 805 C CA . PHE A 1 108 ? -5.584 -11.422 -10.641 1.00 94.25 108 PHE A CA 1
ATOM 806 C C . PHE A 1 108 ? -4.920 -11.714 -11.989 1.00 94.25 108 PHE A C 1
ATOM 808 O O . PHE A 1 108 ? -5.599 -12.089 -12.940 1.00 94.25 108 PHE A O 1
ATOM 815 N N . ARG A 1 109 ? -3.591 -11.594 -12.060 1.00 93.06 109 ARG A N 1
ATOM 816 C CA . ARG A 1 109 ? -2.839 -11.795 -13.301 1.00 93.06 109 ARG A CA 1
ATOM 817 C C . ARG A 1 109 ? -2.833 -13.252 -13.775 1.00 93.06 109 ARG A C 1
ATOM 819 O O . ARG A 1 109 ? -2.978 -13.482 -14.969 1.00 93.06 109 ARG A O 1
ATOM 826 N N . GLU A 1 110 ? -2.648 -14.209 -12.867 1.00 95.00 110 GLU A N 1
ATOM 827 C CA . GLU A 1 110 ? -2.441 -15.622 -13.219 1.00 95.00 110 GLU A CA 1
ATOM 828 C C . GLU A 1 110 ? -3.727 -16.459 -13.120 1.00 95.00 110 GLU A C 1
ATOM 830 O O . GLU A 1 110 ? -3.932 -17.377 -13.911 1.00 95.00 110 GLU A O 1
ATOM 835 N N . THR A 1 111 ? -4.608 -16.153 -12.163 1.00 95.88 111 THR A N 1
ATOM 836 C CA . THR A 1 111 ? -5.803 -16.967 -11.874 1.00 95.88 111 THR A CA 1
ATOM 837 C C . THR A 1 111 ? -7.078 -16.359 -12.452 1.00 95.88 111 THR A C 1
ATOM 839 O O . THR A 1 111 ? -7.996 -17.095 -12.812 1.00 95.88 111 THR A O 1
ATOM 842 N N . PHE A 1 112 ? -7.150 -15.028 -12.572 1.00 93.81 112 PHE A N 1
ATOM 843 C CA . PHE A 1 112 ? -8.352 -14.320 -13.027 1.00 93.81 112 PHE A CA 1
ATOM 844 C C . PHE A 1 112 ? -8.130 -13.378 -14.230 1.00 93.81 112 PHE A C 1
ATOM 846 O O . PHE A 1 112 ? -8.678 -12.275 -14.233 1.00 93.81 112 PHE A O 1
ATOM 853 N N . PRO A 1 113 ? -7.412 -13.788 -15.297 1.00 90.50 113 PRO A N 1
ATOM 854 C CA . PRO A 1 113 ? -7.056 -12.888 -16.401 1.00 90.50 113 PRO A CA 1
ATOM 855 C C . PRO A 1 113 ? -8.258 -12.362 -17.208 1.00 90.50 113 PRO A C 1
ATOM 857 O O . PRO A 1 113 ? -8.109 -11.421 -17.981 1.00 90.50 113 PRO A O 1
ATOM 860 N N . LEU A 1 114 ? -9.437 -12.977 -17.055 1.00 93.25 114 LEU A N 1
ATOM 861 C CA . LEU A 1 114 ? -10.686 -12.586 -17.722 1.00 93.25 114 LEU A CA 1
ATOM 862 C C . LEU A 1 114 ? -11.738 -12.025 -16.753 1.00 93.25 114 LEU A C 1
ATOM 864 O O . LEU A 1 114 ? -12.862 -11.753 -17.171 1.00 93.25 114 LEU A O 1
ATOM 868 N N . ALA A 1 115 ? -11.416 -11.897 -15.463 1.00 92.50 115 ALA A N 1
ATOM 869 C CA . ALA A 1 115 ? -12.341 -11.314 -14.502 1.00 92.50 115 ALA A CA 1
ATOM 870 C C . ALA A 1 115 ? -12.250 -9.787 -14.533 1.00 92.50 115 ALA A C 1
ATOM 872 O O . ALA A 1 115 ? -11.161 -9.216 -14.562 1.00 92.50 115 ALA A O 1
ATOM 873 N N . GLU A 1 116 ? -13.401 -9.127 -14.455 1.00 91.38 116 GLU A N 1
ATOM 874 C CA . GLU A 1 116 ? -13.480 -7.683 -14.253 1.00 91.38 116 GLU A CA 1
ATOM 875 C C . GLU A 1 116 ? -13.703 -7.391 -12.763 1.00 91.38 116 GLU A C 1
ATOM 877 O O . GLU A 1 116 ? -14.673 -7.861 -12.161 1.00 91.38 116 GLU A O 1
ATOM 882 N N . LEU A 1 117 ? -12.811 -6.607 -12.152 1.00 93.31 117 LEU A N 1
ATOM 883 C CA . LEU A 1 117 ? -12.986 -6.153 -10.776 1.00 93.31 117 LEU A CA 1
ATOM 884 C C . LEU A 1 117 ? -14.030 -5.026 -10.724 1.00 93.31 117 LEU A C 1
ATOM 886 O O . LEU A 1 117 ? -13.773 -3.912 -11.174 1.00 93.31 117 LEU A O 1
ATOM 890 N N . ILE A 1 118 ? -15.197 -5.313 -10.143 1.00 94.00 118 ILE A N 1
ATOM 891 C CA . ILE A 1 118 ? -16.296 -4.338 -10.004 1.00 94.00 118 ILE A CA 1
ATOM 892 C C . ILE A 1 118 ? -16.187 -3.523 -8.710 1.00 94.00 118 ILE A C 1
ATOM 894 O O . ILE A 1 118 ? -16.478 -2.327 -8.688 1.00 94.00 118 ILE A O 1
ATOM 898 N N . SER A 1 119 ? -15.766 -4.162 -7.620 1.00 95.94 119 SER A N 1
ATOM 899 C CA . SER A 1 119 ? -15.674 -3.530 -6.305 1.00 95.94 119 SER A CA 1
ATOM 900 C C . SER A 1 119 ? -14.733 -4.296 -5.385 1.00 95.94 119 SER A C 1
ATOM 902 O O . SER A 1 119 ? -14.609 -5.516 -5.512 1.00 95.94 119 SER A O 1
ATOM 904 N N . PHE A 1 120 ? -14.156 -3.612 -4.400 1.00 95.88 120 PHE A N 1
ATOM 905 C CA . PHE A 1 120 ? -13.470 -4.255 -3.284 1.00 95.88 120 PHE A CA 1
ATOM 906 C C . PHE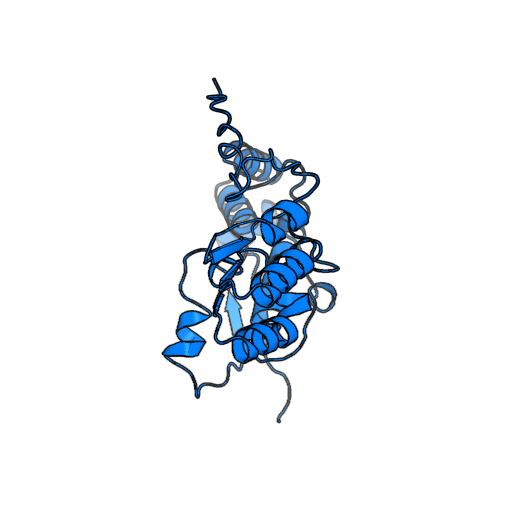 A 1 120 ? -13.688 -3.487 -1.984 1.00 95.88 120 PHE A C 1
ATOM 908 O O . PHE A 1 120 ? -13.855 -2.268 -1.977 1.00 95.88 120 PHE A O 1
ATOM 915 N N . LYS A 1 121 ? -13.640 -4.215 -0.867 1.00 97.31 121 LYS A N 1
ATOM 916 C CA . LYS A 1 121 ? -13.677 -3.646 0.477 1.00 97.31 121 LYS A CA 1
ATOM 917 C C . LYS A 1 121 ? -12.708 -4.395 1.379 1.00 97.31 121 LYS A C 1
ATOM 919 O O . LYS A 1 121 ? -12.694 -5.623 1.373 1.00 97.31 121 LYS A O 1
ATOM 924 N N . GLY A 1 122 ? -11.903 -3.681 2.158 1.00 96.31 122 GLY A N 1
ATOM 925 C CA . GLY A 1 122 ? -10.899 -4.325 2.999 1.00 96.31 122 GLY A CA 1
ATOM 926 C C . GLY A 1 122 ? -10.171 -3.389 3.950 1.00 96.31 122 GLY A C 1
ATOM 927 O O . GLY A 1 122 ? -10.273 -2.168 3.861 1.00 96.31 122 GLY A O 1
ATOM 928 N N . ILE A 1 123 ? -9.423 -3.986 4.874 1.00 97.19 123 ILE A N 1
ATOM 929 C CA . ILE A 1 123 ? -8.532 -3.277 5.793 1.00 97.19 123 ILE A CA 1
ATOM 930 C C . ILE A 1 123 ? -7.130 -3.343 5.194 1.00 97.19 123 ILE A C 1
ATOM 932 O O . ILE A 1 123 ? -6.542 -4.420 5.120 1.00 97.19 123 ILE A O 1
ATOM 936 N N . LEU A 1 124 ? -6.602 -2.201 4.753 1.00 96.56 124 LEU A N 1
ATOM 937 C CA . LEU A 1 124 ? -5.317 -2.142 4.044 1.00 96.56 124 LEU A CA 1
ATOM 938 C C . LEU A 1 124 ? -4.180 -1.541 4.884 1.00 96.56 124 LEU A C 1
ATOM 940 O O . LEU A 1 124 ? -3.038 -1.499 4.423 1.00 96.56 124 LEU A O 1
ATOM 944 N N . ASN A 1 125 ? -4.459 -1.094 6.111 1.00 96.38 125 ASN A N 1
ATOM 945 C CA . ASN A 1 125 ? -3.477 -0.474 6.996 1.00 96.38 125 ASN A CA 1
ATOM 946 C C . ASN A 1 125 ? -3.437 -1.183 8.362 1.00 96.38 125 ASN A C 1
ATOM 948 O O . ASN A 1 125 ? -4.416 -1.200 9.109 1.00 96.38 125 ASN A O 1
ATOM 952 N N . ALA A 1 126 ? -2.296 -1.805 8.666 1.00 95.44 126 ALA A N 1
ATOM 953 C CA . ALA A 1 126 ? -2.119 -2.589 9.885 1.00 95.44 126 ALA A CA 1
ATOM 954 C C . ALA A 1 126 ? -2.038 -1.702 11.134 1.00 95.44 126 ALA A C 1
ATOM 956 O O . ALA A 1 126 ? -2.608 -2.059 12.160 1.00 95.44 126 ALA A O 1
ATOM 957 N N . THR A 1 127 ? -1.392 -0.538 11.041 1.00 97.50 127 THR A N 1
ATOM 958 C CA . THR A 1 127 ? -1.210 0.405 12.152 1.00 97.50 127 THR A CA 1
ATOM 959 C C . THR A 1 127 ? -2.547 0.870 12.719 1.00 97.50 127 THR A C 1
ATOM 961 O O . THR A 1 127 ? -2.830 0.656 13.895 1.00 97.50 127 THR A O 1
ATOM 964 N N . THR A 1 128 ? -3.430 1.405 11.875 1.00 98.19 128 THR A N 1
ATOM 965 C CA . THR A 1 128 ? -4.783 1.820 12.282 1.00 98.19 128 THR A CA 1
ATOM 966 C C . THR A 1 128 ? -5.627 0.651 12.774 1.00 98.19 128 THR A C 1
ATOM 968 O O . THR A 1 128 ? -6.355 0.793 13.756 1.00 98.19 128 THR A O 1
ATOM 971 N N . ASN A 1 129 ? -5.505 -0.529 12.157 1.00 98.06 129 ASN A N 1
ATOM 972 C CA . ASN A 1 129 ? -6.204 -1.722 12.626 1.00 98.06 129 ASN A CA 1
ATOM 973 C C . ASN A 1 129 ? -5.755 -2.135 14.036 1.00 98.06 129 ASN A C 1
ATOM 975 O O . ASN A 1 129 ? -6.598 -2.482 14.866 1.00 98.06 129 ASN A O 1
ATOM 979 N N . THR A 1 130 ? -4.454 -2.076 14.321 1.00 98.25 130 THR A N 1
ATOM 980 C CA . THR A 1 130 ? -3.893 -2.365 15.644 1.00 98.25 130 THR A CA 1
ATOM 981 C C . THR A 1 130 ? -4.331 -1.316 16.656 1.00 98.25 130 THR A C 1
ATOM 983 O O . THR A 1 130 ? -4.838 -1.698 17.706 1.00 98.25 130 THR A O 1
ATOM 986 N N . ILE A 1 131 ? -4.236 -0.021 16.329 1.00 98.38 131 ILE A N 1
ATOM 987 C CA . ILE A 1 131 ? -4.677 1.072 17.211 1.00 98.38 131 ILE A CA 1
ATOM 988 C C . ILE A 1 131 ? -6.137 0.869 17.627 1.00 98.38 131 ILE A C 1
ATOM 990 O O . ILE A 1 131 ? -6.430 0.763 18.815 1.00 98.38 131 ILE A O 1
ATOM 994 N N . LEU A 1 132 ? -7.044 0.705 16.658 1.00 98.44 132 LEU A N 1
ATOM 995 C CA . LEU A 1 132 ? -8.469 0.506 16.937 1.00 98.44 132 LEU A CA 1
ATOM 996 C C . LEU A 1 132 ? -8.741 -0.773 17.743 1.00 98.44 132 LEU A C 1
ATOM 998 O O . LEU A 1 132 ? -9.621 -0.778 18.598 1.00 98.44 132 LEU A O 1
ATOM 1002 N N . SER A 1 133 ? -7.984 -1.849 17.502 1.00 98.12 133 SER A N 1
ATOM 1003 C CA . SER A 1 133 ? -8.130 -3.105 18.257 1.00 98.12 133 SER A CA 1
ATOM 1004 C C . SER A 1 133 ? -7.652 -2.975 19.706 1.00 98.12 133 SER A C 1
ATOM 1006 O O . SER A 1 133 ? -8.218 -3.597 20.598 1.00 98.12 133 SER A O 1
ATOM 1008 N N . ARG A 1 134 ? -6.616 -2.170 19.959 1.00 97.81 134 ARG A N 1
ATOM 1009 C CA . ARG A 1 134 ? -6.129 -1.890 21.317 1.00 97.81 134 ARG A CA 1
ATOM 1010 C C . ARG A 1 134 ? -7.086 -0.982 22.077 1.00 97.81 134 ARG A C 1
ATOM 1012 O O . ARG A 1 134 ? -7.413 -1.268 23.224 1.00 97.81 134 ARG A O 1
ATOM 1019 N N . MET A 1 135 ? -7.633 0.030 21.408 1.00 98.00 135 MET A N 1
ATOM 1020 C CA . MET A 1 135 ? -8.679 0.866 21.996 1.00 98.00 135 MET A CA 1
ATOM 1021 C C . MET A 1 135 ? -9.954 0.060 22.311 1.00 98.00 135 MET A C 1
ATOM 1023 O O . MET A 1 135 ? -10.578 0.265 23.347 1.00 98.00 135 MET A O 1
ATOM 1027 N N . GLU A 1 136 ? -10.310 -0.933 21.484 1.00 97.38 136 GLU A N 1
ATOM 1028 C CA . GLU A 1 136 ? -11.396 -1.897 21.766 1.00 97.38 136 GLU A CA 1
ATOM 1029 C C . GLU A 1 136 ? -11.163 -2.726 23.052 1.00 97.38 136 GLU A C 1
ATOM 1031 O O . GLU A 1 136 ? -12.126 -3.182 23.691 1.00 97.38 136 GLU A O 1
ATOM 1036 N N . ASN A 1 137 ? -9.898 -2.872 23.463 1.00 96.56 137 ASN A N 1
ATOM 1037 C CA . ASN A 1 137 ? -9.471 -3.526 24.702 1.00 96.56 137 ASN A CA 1
ATOM 1038 C C . ASN A 1 137 ? -9.325 -2.563 25.894 1.00 96.56 137 ASN A C 1
ATOM 1040 O O . ASN A 1 137 ? -8.969 -3.011 26.982 1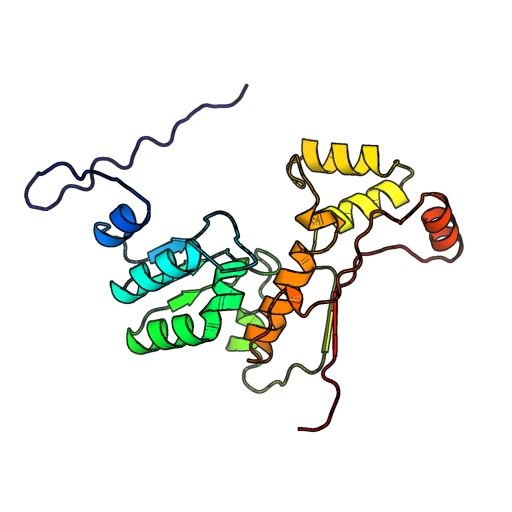.00 96.56 137 ASN A O 1
ATOM 1044 N N . GLY A 1 138 ? -9.652 -1.279 25.721 1.00 95.50 138 GLY A N 1
ATOM 1045 C CA . GLY A 1 138 ? -9.707 -0.285 26.797 1.00 95.50 138 GLY A CA 1
ATOM 1046 C C . GLY A 1 138 ? -8.514 0.667 26.879 1.00 95.50 138 GLY A C 1
ATOM 1047 O O . GLY A 1 138 ? -8.485 1.490 27.788 1.00 95.50 138 GLY A O 1
ATOM 1048 N N . GLU A 1 139 ? -7.551 0.586 25.958 1.00 97.06 139 GLU A N 1
ATOM 1049 C CA . GLU A 1 139 ? -6.453 1.561 25.885 1.00 97.06 139 GLU A CA 1
ATOM 1050 C C . GLU A 1 139 ? -6.929 2.908 25.324 1.00 97.06 139 GLU A C 1
ATOM 1052 O O . GLU A 1 139 ? -7.814 2.971 24.465 1.00 97.06 139 GLU A O 1
ATOM 1057 N N . SER A 1 140 ? -6.303 3.998 25.763 1.00 96.44 140 SER A N 1
ATOM 1058 C CA . SER A 1 140 ? -6.451 5.296 25.100 1.00 96.44 140 SER A CA 1
ATOM 1059 C C . SER A 1 140 ? -5.840 5.278 23.693 1.00 96.44 140 SER A C 1
ATOM 1061 O O . SER A 1 140 ? -5.009 4.429 23.350 1.00 96.44 140 SER A O 1
ATOM 1063 N N . TYR A 1 141 ? -6.232 6.250 22.867 1.00 96.94 141 TYR A N 1
ATOM 1064 C CA . TYR A 1 141 ? -5.642 6.443 21.542 1.00 96.94 141 TYR A CA 1
ATOM 1065 C C . TYR A 1 141 ? -4.120 6.641 21.641 1.00 96.94 141 TYR A C 1
ATOM 1067 O O . TYR A 1 141 ? -3.352 6.026 20.901 1.00 96.94 141 TYR A O 1
ATOM 1075 N N . GLU A 1 142 ? -3.668 7.442 22.605 1.00 96.44 142 GLU A N 1
ATOM 1076 C CA . GLU A 1 142 ? -2.261 7.771 22.816 1.00 96.44 142 GLU A CA 1
ATOM 1077 C C . GLU A 1 142 ? -1.442 6.551 23.250 1.00 96.44 142 GLU A C 1
ATOM 1079 O O . GLU A 1 142 ? -0.322 6.364 22.773 1.00 96.44 142 GLU A O 1
ATOM 1084 N N . GLU A 1 143 ? -1.977 5.709 24.138 1.00 97.31 143 GLU A N 1
ATOM 1085 C CA . GLU A 1 143 ? -1.335 4.450 24.542 1.00 97.31 143 GLU A CA 1
ATOM 1086 C C . GLU A 1 143 ? -1.217 3.484 23.364 1.00 97.31 143 GLU A C 1
ATOM 1088 O O . GLU A 1 143 ? -0.145 2.922 23.127 1.00 97.31 143 GLU A O 1
ATOM 1093 N N . ALA A 1 144 ? -2.283 3.352 22.573 1.00 97.69 144 ALA A N 1
ATOM 1094 C CA . ALA A 1 144 ? -2.302 2.485 21.406 1.00 97.69 144 ALA A CA 1
ATOM 1095 C C . ALA A 1 144 ? -1.304 2.941 20.321 1.00 97.69 144 ALA A C 1
ATOM 1097 O O . ALA A 1 144 ? -0.614 2.105 19.727 1.00 97.69 144 ALA A O 1
ATOM 1098 N N . VAL A 1 145 ? -1.172 4.255 20.092 1.00 97.44 145 VAL A N 1
ATOM 1099 C CA . VAL A 1 145 ? -0.154 4.833 19.195 1.00 97.44 145 VAL A CA 1
ATOM 1100 C C . VAL A 1 145 ? 1.252 4.576 19.734 1.00 97.44 145 VAL A C 1
ATOM 1102 O O . VAL A 1 145 ? 2.094 4.059 18.998 1.00 97.44 145 VAL A O 1
ATOM 1105 N N . LYS A 1 146 ? 1.505 4.859 21.020 1.00 97.50 146 LYS A N 1
ATOM 1106 C CA . LYS A 1 146 ? 2.809 4.608 21.661 1.00 97.50 146 LYS A CA 1
ATOM 1107 C C . LYS A 1 146 ? 3.216 3.141 21.573 1.00 97.50 146 LYS A C 1
ATOM 1109 O O . LYS A 1 146 ? 4.385 2.846 21.332 1.00 97.50 146 LYS A O 1
ATOM 1114 N N . TYR A 1 147 ? 2.268 2.221 21.736 1.00 97.56 147 TYR A N 1
ATOM 1115 C CA . TYR A 1 147 ? 2.522 0.800 21.532 1.00 97.56 147 TYR A CA 1
ATOM 1116 C C . TYR A 1 147 ? 2.931 0.505 20.087 1.00 97.56 147 TYR A C 1
ATOM 1118 O O . TYR A 1 147 ? 3.937 -0.160 19.865 1.00 97.56 147 TYR A O 1
ATOM 1126 N N . CYS A 1 148 ? 2.194 1.014 19.094 1.00 97.50 148 CYS A N 1
ATOM 1127 C CA . CYS A 1 148 ? 2.541 0.784 17.689 1.00 97.50 148 CYS A CA 1
ATOM 1128 C C . CYS A 1 148 ? 3.939 1.322 17.353 1.00 97.50 148 CYS A C 1
ATOM 1130 O O . CYS A 1 148 ? 4.670 0.679 16.604 1.00 97.50 148 CYS A O 1
ATOM 1132 N N . GLN A 1 149 ? 4.336 2.450 17.943 1.00 97.31 149 GLN A N 1
ATOM 1133 C CA . GLN A 1 149 ? 5.687 2.997 17.809 1.00 97.31 149 GLN A CA 1
ATOM 1134 C C . GLN A 1 149 ? 6.742 2.102 18.469 1.00 97.31 149 GLN A C 1
ATOM 1136 O O . GLN A 1 149 ? 7.782 1.835 17.872 1.00 97.31 149 GLN A O 1
ATOM 1141 N N . SER A 1 150 ? 6.476 1.583 19.672 1.00 97.38 150 SER A N 1
ATOM 1142 C CA . SER A 1 150 ? 7.447 0.759 20.405 1.00 97.38 150 SER A CA 1
ATOM 1143 C C . SER A 1 150 ? 7.735 -0.588 19.738 1.00 97.38 150 SER A C 1
ATOM 1145 O O . SER A 1 150 ? 8.845 -1.101 19.862 1.00 97.38 150 SER A O 1
ATOM 1147 N N . VAL A 1 151 ? 6.766 -1.144 19.003 1.00 96.31 151 VAL A N 1
ATOM 1148 C CA . VAL A 1 151 ? 6.930 -2.395 18.239 1.00 96.31 151 VAL A CA 1
ATOM 1149 C C . VAL A 1 151 ? 7.312 -2.171 16.771 1.00 96.31 151 VAL A C 1
ATOM 1151 O O . VAL A 1 151 ? 7.399 -3.136 16.014 1.00 96.31 151 VAL A O 1
ATOM 1154 N N . GLY A 1 152 ? 7.527 -0.919 16.351 1.00 93.44 152 GLY A N 1
ATOM 1155 C CA . GLY A 1 152 ? 7.930 -0.574 14.985 1.00 93.44 152 GLY A CA 1
ATOM 1156 C C . GLY A 1 152 ? 6.829 -0.712 13.927 1.00 93.44 152 GLY A C 1
ATOM 1157 O O . GLY A 1 152 ? 7.135 -0.811 12.743 1.00 93.44 152 GLY A O 1
ATOM 1158 N N . LEU A 1 153 ? 5.554 -0.732 14.331 1.00 92.06 153 LEU A N 1
ATOM 1159 C CA . LEU A 1 153 ? 4.414 -0.676 13.407 1.00 92.06 153 LEU A CA 1
ATOM 1160 C C . LEU A 1 153 ? 4.129 0.749 12.921 1.00 92.06 153 LEU A C 1
ATOM 1162 O O . LEU A 1 153 ? 3.701 0.923 11.786 1.00 92.06 153 LEU A O 1
ATOM 1166 N N . ALA A 1 154 ? 4.338 1.749 13.778 1.00 93.62 154 ALA A N 1
ATOM 1167 C CA . ALA A 1 154 ? 4.153 3.160 13.456 1.00 93.62 154 ALA A CA 1
ATOM 1168 C C . ALA A 1 154 ? 5.484 3.912 13.542 1.00 93.62 154 ALA A C 1
ATOM 1170 O O . ALA A 1 154 ? 6.295 3.649 14.431 1.00 93.62 154 ALA A O 1
ATOM 1171 N N . GLU A 1 155 ? 5.684 4.885 12.656 1.00 90.56 155 GLU A N 1
ATOM 1172 C CA . GLU A 1 155 ? 6.799 5.827 12.757 1.00 90.56 155 GLU A CA 1
ATOM 1173 C C . GLU A 1 155 ? 6.563 6.861 13.876 1.00 90.56 155 GLU A C 1
ATOM 1175 O O . GLU A 1 155 ? 5.478 6.964 14.462 1.00 90.56 155 GLU A O 1
ATOM 1180 N N . THR A 1 156 ? 7.591 7.661 14.177 1.00 91.00 156 THR A N 1
ATOM 1181 C CA . THR A 1 156 ? 7.492 8.771 15.139 1.00 91.00 156 THR A CA 1
ATOM 1182 C C . THR A 1 156 ? 6.363 9.735 14.775 1.00 91.00 156 THR A C 1
ATOM 1184 O O . THR A 1 156 ? 5.633 10.180 15.659 1.00 91.00 156 THR A O 1
ATOM 1187 N N . ASP A 1 157 ? 6.196 10.019 13.481 1.00 94.06 157 ASP A N 1
ATOM 1188 C CA . ASP A 1 157 ? 5.030 10.712 12.942 1.00 94.06 157 ASP A CA 1
ATOM 1189 C C . ASP A 1 157 ? 4.098 9.699 12.246 1.00 94.06 157 ASP A C 1
ATOM 1191 O O . ASP A 1 157 ? 4.361 9.297 11.112 1.00 94.06 157 ASP A O 1
ATOM 1195 N N . PRO A 1 158 ? 2.997 9.272 12.893 1.00 94.44 158 PRO A N 1
ATOM 1196 C CA . PRO A 1 158 ? 2.092 8.271 12.337 1.00 94.44 158 PRO A CA 1
ATOM 1197 C C . PRO A 1 158 ? 1.047 8.869 11.381 1.00 94.44 158 PRO A C 1
ATOM 1199 O O . PRO A 1 158 ? 0.092 8.177 11.029 1.00 94.44 158 PRO A O 1
ATOM 1202 N N . THR A 1 159 ? 1.171 10.143 10.984 1.00 95.19 159 THR A N 1
ATOM 1203 C CA . THR A 1 159 ? 0.170 10.881 10.186 1.00 95.19 159 THR A CA 1
ATOM 1204 C C . THR A 1 159 ? -0.254 10.132 8.924 1.00 95.19 159 THR A C 1
ATOM 1206 O O . THR A 1 159 ? -1.448 10.009 8.653 1.00 95.19 159 THR A O 1
ATOM 1209 N N . ASN A 1 160 ? 0.691 9.530 8.197 1.00 93.75 160 ASN A N 1
ATOM 1210 C CA . ASN A 1 160 ? 0.365 8.747 7.003 1.00 93.75 160 ASN A CA 1
ATOM 1211 C C . ASN A 1 160 ? -0.582 7.569 7.285 1.00 93.75 160 ASN A C 1
ATOM 1213 O O . ASN A 1 160 ? -1.420 7.242 6.443 1.00 93.75 160 ASN A O 1
ATOM 1217 N N . ASP A 1 161 ? -0.468 6.941 8.452 1.00 96.38 161 ASP A N 1
ATOM 1218 C CA . ASP A 1 161 ? -1.330 5.835 8.848 1.00 96.38 161 ASP A CA 1
ATOM 1219 C C . ASP A 1 161 ? -2.661 6.346 9.399 1.00 96.38 161 ASP A C 1
ATOM 1221 O O . ASP A 1 161 ? -3.724 5.998 8.883 1.00 96.38 161 ASP A O 1
ATOM 1225 N N . VAL A 1 162 ? -2.613 7.183 10.441 1.00 97.12 162 VAL A N 1
ATOM 1226 C CA . VAL A 1 162 ? -3.805 7.540 11.225 1.00 97.12 162 VAL A CA 1
ATOM 1227 C C . VAL A 1 162 ? -4.749 8.486 10.497 1.00 97.12 162 VAL A C 1
ATOM 1229 O O . VAL A 1 162 ? -5.943 8.466 10.795 1.00 97.12 162 VAL A O 1
ATOM 1232 N N . ASP A 1 163 ? -4.248 9.251 9.524 1.00 96.94 163 ASP A N 1
ATOM 1233 C CA . ASP A 1 163 ? -5.067 10.096 8.648 1.00 96.94 163 ASP A CA 1
ATOM 1234 C C . ASP A 1 163 ? -5.485 9.372 7.357 1.00 96.94 163 ASP A C 1
ATOM 1236 O O . ASP A 1 163 ? -6.229 9.918 6.549 1.00 96.94 163 ASP A O 1
ATOM 1240 N N . GLY A 1 164 ? -5.073 8.110 7.180 1.00 96.69 164 GLY A N 1
ATOM 1241 C CA . GLY A 1 164 ? -5.547 7.236 6.106 1.00 96.69 164 GLY A CA 1
ATOM 1242 C C . GLY A 1 164 ? -4.822 7.384 4.765 1.00 96.69 164 GLY A C 1
ATOM 1243 O O . GLY A 1 164 ? -5.233 6.758 3.789 1.00 96.69 164 GLY A O 1
ATOM 1244 N N . TRP A 1 165 ? -3.731 8.147 4.682 1.00 95.81 165 TRP A N 1
ATOM 1245 C CA . TRP A 1 165 ? -2.993 8.372 3.430 1.00 95.81 165 TRP A CA 1
ATOM 1246 C C . TRP A 1 165 ? -2.265 7.130 2.900 1.00 95.81 165 TRP A C 1
ATOM 1248 O O . TRP A 1 165 ? -2.204 6.909 1.685 1.00 95.81 165 TRP A O 1
ATOM 1258 N N . ASP A 1 166 ? -1.744 6.275 3.781 1.00 95.31 166 ASP A N 1
ATOM 1259 C CA . ASP A 1 166 ? -1.173 4.984 3.385 1.00 95.31 166 ASP A CA 1
ATOM 1260 C C . ASP A 1 166 ? -2.249 4.077 2.766 1.00 95.31 166 ASP A C 1
ATOM 1262 O O . ASP A 1 166 ? -2.048 3.510 1.687 1.00 95.31 166 ASP A O 1
ATOM 1266 N N . ALA A 1 167 ? -3.420 4.015 3.404 1.00 97.12 167 ALA A N 1
ATOM 1267 C CA . ALA A 1 167 ? -4.585 3.298 2.900 1.00 97.12 167 ALA A CA 1
ATOM 1268 C C . ALA A 1 167 ? -5.064 3.867 1.552 1.00 97.12 167 ALA A C 1
ATOM 1270 O O . ALA A 1 167 ? -5.277 3.099 0.614 1.00 97.12 167 ALA A O 1
ATOM 1271 N N . ALA A 1 168 ? -5.146 5.193 1.416 1.00 97.25 168 ALA A N 1
ATOM 1272 C CA . ALA A 1 168 ? -5.477 5.870 0.163 1.00 97.25 168 ALA A CA 1
ATOM 1273 C C . ALA A 1 168 ? -4.490 5.530 -0.961 1.00 97.25 168 ALA A C 1
ATOM 1275 O O . ALA A 1 168 ? -4.891 5.228 -2.082 1.00 97.25 168 ALA A O 1
ATOM 1276 N N . THR A 1 169 ? -3.192 5.490 -0.660 1.00 96.94 169 THR A N 1
ATOM 1277 C CA . THR A 1 169 ? -2.180 5.129 -1.660 1.00 96.94 169 THR A CA 1
ATOM 1278 C C . THR A 1 169 ? -2.318 3.673 -2.107 1.00 96.94 169 THR A C 1
ATOM 1280 O O . THR A 1 169 ? -2.166 3.375 -3.290 1.00 96.94 169 THR A O 1
ATOM 1283 N N . LYS A 1 170 ? -2.647 2.756 -1.189 1.00 97.50 170 LYS A N 1
ATOM 1284 C CA . LYS A 1 170 ? -2.922 1.349 -1.527 1.00 97.50 170 LYS A CA 1
ATOM 1285 C C . LYS A 1 170 ? -4.195 1.205 -2.362 1.00 97.50 170 LYS A C 1
ATOM 1287 O O . LYS A 1 170 ? -4.194 0.438 -3.316 1.00 97.50 170 LYS A O 1
ATOM 1292 N N . VAL A 1 171 ? -5.245 1.970 -2.060 1.00 97.94 171 VAL A N 1
ATOM 1293 C CA . VAL A 1 171 ? -6.462 2.039 -2.889 1.00 97.94 171 VAL A CA 1
ATOM 1294 C C . VAL A 1 171 ? -6.134 2.517 -4.303 1.00 97.94 171 VAL A C 1
ATOM 1296 O O . VAL A 1 171 ? -6.502 1.850 -5.266 1.00 97.94 171 VAL A O 1
ATOM 1299 N N . ALA A 1 172 ? -5.385 3.613 -4.433 1.00 97.62 172 ALA A N 1
ATOM 1300 C CA . ALA A 1 172 ? -4.957 4.150 -5.721 1.00 97.62 172 ALA A CA 1
ATOM 1301 C C . ALA A 1 172 ? -4.131 3.135 -6.532 1.00 97.62 172 ALA A C 1
ATOM 1303 O O . ALA A 1 172 ? -4.358 2.969 -7.730 1.00 97.62 172 ALA A O 1
ATOM 1304 N N . ALA A 1 173 ? -3.229 2.397 -5.875 1.00 97.44 173 ALA A N 1
ATOM 1305 C CA . ALA A 1 173 ? -2.458 1.327 -6.505 1.00 97.44 173 ALA A CA 1
ATOM 1306 C C . ALA A 1 173 ? -3.358 0.186 -7.007 1.00 97.44 173 ALA A C 1
ATOM 1308 O O . ALA A 1 173 ? -3.178 -0.290 -8.126 1.00 97.44 173 ALA A O 1
ATOM 1309 N N . LEU A 1 174 ? -4.348 -0.233 -6.212 1.00 97.50 174 LEU A N 1
ATOM 1310 C CA . LEU A 1 174 ? -5.286 -1.286 -6.608 1.00 97.50 174 LEU A CA 1
ATOM 1311 C C . LEU A 1 174 ? -6.148 -0.877 -7.798 1.00 97.50 174 LEU A C 1
ATOM 1313 O O . LEU A 1 174 ? -6.284 -1.668 -8.725 1.00 97.50 174 LEU A O 1
ATOM 1317 N N . ILE A 1 175 ? -6.673 0.349 -7.813 1.00 97.19 175 ILE A N 1
ATOM 1318 C CA . ILE A 1 175 ? -7.423 0.876 -8.963 1.00 97.19 175 ILE A CA 1
ATOM 1319 C C . ILE A 1 175 ? -6.512 0.930 -10.198 1.00 97.19 175 ILE A C 1
ATOM 1321 O O . ILE A 1 175 ? -6.865 0.411 -11.256 1.00 97.19 175 ILE A O 1
ATOM 1325 N N . THR A 1 176 ? -5.306 1.480 -10.041 1.00 96.88 176 THR A N 1
ATOM 1326 C CA . THR A 1 176 ? -4.339 1.632 -11.137 1.00 96.88 176 THR A CA 1
ATOM 1327 C C . THR A 1 176 ? -3.965 0.305 -11.778 1.00 96.88 176 THR A C 1
ATOM 1329 O O . THR A 1 176 ? -3.895 0.225 -12.999 1.00 96.88 176 THR A O 1
ATOM 1332 N N . VAL A 1 177 ? -3.743 -0.740 -10.983 1.00 96.50 177 VAL A N 1
ATOM 1333 C CA . VAL A 1 177 ? -3.270 -2.027 -11.504 1.00 96.50 177 VAL A CA 1
ATOM 1334 C C . VAL A 1 177 ? -4.412 -2.972 -11.860 1.00 96.50 177 VAL A C 1
ATOM 1336 O O . VAL A 1 177 ? -4.394 -3.565 -12.933 1.00 96.50 177 VAL A O 1
ATOM 1339 N N . LEU A 1 178 ? -5.386 -3.160 -10.965 1.00 95.75 178 LEU A N 1
ATOM 1340 C CA . LEU A 1 178 ? -6.421 -4.189 -11.129 1.00 95.75 178 LEU A CA 1
ATOM 1341 C C . LEU A 1 178 ? -7.580 -3.730 -12.013 1.00 95.75 178 LEU A C 1
ATOM 1343 O O . LEU A 1 178 ? -8.291 -4.570 -12.556 1.00 95.75 178 LEU A O 1
ATOM 1347 N N . MET A 1 179 ? -7.779 -2.418 -12.149 1.00 94.50 179 MET A N 1
ATOM 1348 C CA . MET A 1 179 ? -8.813 -1.848 -13.017 1.00 94.50 179 MET A CA 1
ATOM 1349 C C . MET A 1 179 ? -8.218 -1.150 -14.246 1.00 94.50 179 MET A C 1
ATOM 1351 O O . MET A 1 179 ? -8.981 -0.667 -15.074 1.00 94.50 179 MET A O 1
ATOM 1355 N N . ASP A 1 180 ? -6.884 -1.086 -14.359 1.00 93.50 180 ASP A N 1
ATOM 1356 C CA . ASP A 1 180 ? -6.150 -0.329 -15.384 1.00 93.50 180 ASP A CA 1
ATOM 1357 C C . ASP A 1 180 ? -6.686 1.107 -15.557 1.00 93.50 180 ASP A C 1
ATOM 1359 O O . ASP A 1 180 ? -6.915 1.584 -16.668 1.00 93.50 180 ASP A O 1
ATOM 1363 N N . ILE A 1 181 ? -6.917 1.816 -14.446 1.00 94.50 181 ILE A N 1
ATOM 1364 C CA . ILE A 1 181 ? -7.378 3.214 -14.433 1.00 94.50 181 ILE A CA 1
ATOM 1365 C C . ILE A 1 181 ? -6.350 4.063 -13.683 1.00 94.50 181 ILE A C 1
ATOM 1367 O O . ILE A 1 181 ? -6.196 3.863 -12.480 1.00 94.50 181 ILE A O 1
ATOM 1371 N N . PRO A 1 182 ? -5.671 5.034 -14.327 1.00 94.56 182 PRO A N 1
ATOM 1372 C CA . PRO A 1 182 ? -4.755 5.930 -13.630 1.00 94.56 182 PRO A CA 1
ATOM 1373 C C . PRO A 1 182 ? -5.484 6.654 -12.497 1.00 94.56 182 PRO A C 1
ATOM 1375 O O . PRO A 1 182 ? -6.434 7.398 -12.743 1.00 94.56 182 PRO A O 1
ATOM 1378 N N . PHE A 1 183 ? -5.050 6.412 -11.264 1.00 96.00 183 PHE A N 1
ATOM 1379 C CA . PHE A 1 183 ? -5.702 6.944 -10.076 1.00 96.00 183 PHE A CA 1
ATOM 1380 C C . PHE A 1 183 ? -4.652 7.332 -9.045 1.00 96.00 183 PHE A C 1
ATOM 1382 O O . PHE A 1 183 ? -3.756 6.544 -8.752 1.00 96.00 183 PHE A O 1
ATOM 1389 N N . THR A 1 184 ? -4.747 8.534 -8.484 1.00 95.00 184 THR A N 1
ATOM 1390 C CA . THR A 1 184 ? -3.777 9.042 -7.506 1.00 95.00 184 THR A CA 1
ATOM 1391 C C . THR A 1 184 ? -4.327 8.986 -6.081 1.00 95.00 184 THR A C 1
ATOM 1393 O O . THR A 1 184 ? -5.544 8.950 -5.884 1.00 95.00 184 THR A O 1
ATOM 1396 N N . PRO A 1 185 ? -3.464 9.010 -5.046 1.00 93.75 185 PRO A N 1
ATOM 1397 C CA . PRO A 1 185 ? -3.928 9.013 -3.660 1.00 93.75 185 PRO A CA 1
ATOM 1398 C C . PRO A 1 185 ? -4.782 10.245 -3.329 1.00 93.75 185 PRO A C 1
ATOM 1400 O O . PRO A 1 185 ? -5.649 10.162 -2.469 1.00 93.75 185 PRO A O 1
ATOM 1403 N N . GLN A 1 186 ? -4.570 11.369 -4.024 1.00 93.50 186 GLN A N 1
ATOM 1404 C CA . GLN A 1 186 ? -5.326 12.614 -3.842 1.00 93.50 186 GLN A CA 1
ATOM 1405 C C . GLN A 1 186 ? -6.766 12.533 -4.367 1.00 93.50 186 GLN A C 1
ATOM 1407 O O . GLN A 1 186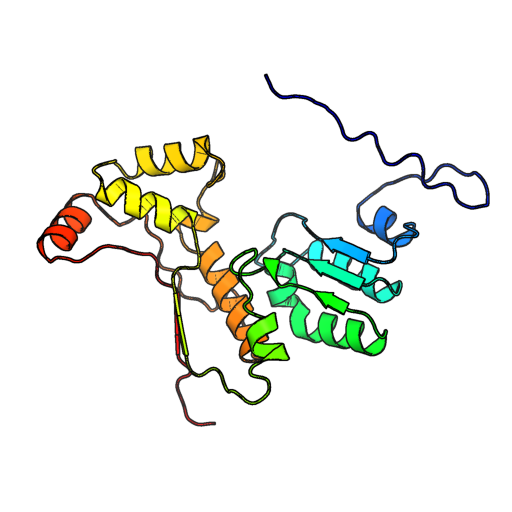 ? -7.589 13.362 -3.997 1.00 93.50 186 GLN A O 1
ATOM 1412 N N . GLN A 1 187 ? -7.071 11.558 -5.227 1.00 95.19 187 GLN A N 1
ATOM 1413 C CA . GLN A 1 187 ? -8.434 11.292 -5.695 1.00 95.19 187 GLN A CA 1
ATOM 1414 C C . GLN A 1 187 ? -9.220 10.390 -4.730 1.00 95.19 187 GLN A C 1
ATOM 1416 O O . GLN A 1 187 ? -10.399 10.132 -4.955 1.00 95.19 187 GLN A O 1
ATOM 1421 N N . VAL A 1 188 ? -8.577 9.887 -3.673 1.00 95.62 188 VAL A N 1
ATOM 1422 C CA . VAL A 1 188 ? -9.256 9.219 -2.562 1.00 95.62 188 VAL A CA 1
ATOM 1423 C C . VAL A 1 188 ? -9.699 10.281 -1.556 1.00 95.62 188 VAL A C 1
ATOM 1425 O O . VAL A 1 188 ? -8.993 11.262 -1.337 1.00 95.62 188 VAL A O 1
ATOM 1428 N N . GLU A 1 189 ? -10.832 10.054 -0.896 1.00 93.88 189 GLU A N 1
ATOM 1429 C CA . GLU A 1 189 ? -11.336 10.879 0.208 1.00 93.88 189 GLU A CA 1
ATOM 1430 C C . GLU A 1 189 ? -11.064 10.177 1.556 1.00 93.88 189 GLU A C 1
ATOM 1432 O O . GLU A 1 189 ? -11.959 9.540 2.122 1.00 93.88 189 GLU A O 1
ATOM 1437 N N . PRO A 1 190 ? -9.818 10.182 2.076 1.00 95.75 190 PRO A N 1
ATOM 1438 C CA . PRO A 1 190 ? -9.506 9.474 3.307 1.00 95.75 190 PRO A CA 1
ATOM 1439 C C . PRO A 1 190 ? -10.150 10.159 4.516 1.00 95.75 190 PRO A C 1
ATOM 1441 O O . PRO A 1 190 ? -10.013 11.361 4.729 1.00 95.75 190 PRO A O 1
ATOM 1444 N N . THR A 1 191 ? -10.807 9.359 5.354 1.00 97.00 191 THR A N 1
ATOM 1445 C CA . THR A 1 191 ? -11.177 9.748 6.718 1.00 97.00 191 THR A CA 1
ATOM 1446 C C . THR A 1 191 ? -10.362 8.908 7.694 1.00 97.00 191 THR A C 1
ATOM 1448 O O . THR A 1 191 ? -10.466 7.679 7.704 1.00 97.00 191 THR A O 1
ATOM 1451 N N . GLY A 1 192 ? -9.522 9.577 8.482 1.00 97.25 192 GLY A N 1
ATOM 1452 C CA . GLY A 1 192 ? -8.650 8.952 9.472 1.00 97.25 192 GLY A CA 1
ATOM 1453 C C . GLY A 1 192 ? -9.372 8.424 10.714 1.00 97.25 192 GLY A C 1
ATOM 1454 O O . GLY A 1 192 ? -10.598 8.440 10.818 1.00 97.25 192 GLY A O 1
ATOM 1455 N N . ILE A 1 193 ? -8.587 7.982 11.698 1.00 98.12 193 ILE A N 1
ATOM 1456 C CA . ILE A 1 193 ? -9.086 7.387 12.951 1.00 98.12 193 ILE A CA 1
ATOM 1457 C C . ILE A 1 193 ? -8.977 8.309 14.172 1.00 98.12 193 ILE A C 1
ATOM 1459 O O . ILE A 1 193 ? -9.431 7.932 15.249 1.00 98.12 193 ILE A O 1
ATOM 1463 N N . ARG A 1 194 ? -8.405 9.513 14.032 1.00 95.25 194 ARG A N 1
ATOM 1464 C CA . ARG A 1 194 ? -8.160 10.432 15.165 1.00 95.25 194 ARG A CA 1
ATOM 1465 C C . ARG A 1 194 ? -9.425 10.830 15.927 1.00 95.25 194 ARG A C 1
ATOM 1467 O O . ARG A 1 194 ? -9.361 11.088 17.120 1.00 95.25 194 ARG A O 1
ATOM 1474 N N . GLY A 1 195 ? -10.563 10.901 15.237 1.00 95.06 195 GLY A N 1
ATOM 1475 C CA . GLY A 1 195 ? -11.848 11.276 15.833 1.00 95.06 195 GLY A CA 1
ATOM 1476 C C . GLY A 1 195 ? -12.567 10.142 16.568 1.00 95.06 195 GLY A C 1
ATOM 1477 O O . GLY A 1 195 ? -13.658 10.366 17.083 1.00 95.06 195 GLY A O 1
ATOM 1478 N N . ILE A 1 196 ? -12.012 8.925 16.593 1.00 97.44 196 ILE A N 1
ATOM 1479 C CA . ILE A 1 196 ? -12.635 7.788 17.275 1.00 97.44 196 ILE A CA 1
ATOM 1480 C C . ILE A 1 196 ? -12.368 7.881 18.776 1.00 97.44 196 ILE A C 1
ATOM 1482 O O . ILE A 1 196 ? -11.217 7.860 19.205 1.00 97.44 196 ILE A O 1
ATOM 1486 N N . THR A 1 197 ? -13.433 7.935 19.577 1.00 96.50 197 THR A N 1
ATOM 1487 C CA . THR A 1 197 ? -13.330 8.045 21.039 1.00 96.50 197 THR A CA 1
ATOM 1488 C C . THR A 1 197 ? -13.609 6.716 21.757 1.00 96.50 197 THR A C 1
ATOM 1490 O O . THR A 1 197 ? -14.266 5.827 21.194 1.00 96.50 197 THR A O 1
ATOM 1493 N N . PRO A 1 198 ? -13.168 6.559 23.020 1.00 95.12 198 PRO A N 1
ATOM 1494 C CA . PRO A 1 198 ? -13.520 5.402 23.843 1.00 95.12 198 PRO A CA 1
ATOM 1495 C C . PRO A 1 198 ? -15.035 5.193 23.989 1.00 95.12 198 PRO A C 1
ATOM 1497 O O . PRO A 1 198 ? -15.503 4.057 23.948 1.00 95.12 198 PRO A O 1
ATOM 1500 N N . GLU A 1 199 ? -15.826 6.265 24.086 1.00 96.69 199 GLU A N 1
ATOM 1501 C CA . GLU A 1 199 ? -17.290 6.191 24.198 1.00 96.69 199 GLU A CA 1
ATOM 1502 C C . GLU A 1 199 ? -17.915 5.640 22.914 1.00 96.69 199 GLU A C 1
ATOM 1504 O O . GLU A 1 199 ? -18.814 4.795 22.969 1.00 96.69 199 GLU A O 1
ATOM 1509 N N . MET A 1 200 ? -17.415 6.076 21.750 1.00 97.88 200 MET A N 1
ATOM 1510 C CA . MET A 1 200 ? -17.834 5.537 20.456 1.00 97.88 200 MET A CA 1
ATOM 1511 C C . MET A 1 200 ? -17.569 4.032 20.398 1.00 97.88 200 MET A C 1
ATOM 1513 O O . MET A 1 200 ? -18.457 3.266 20.016 1.00 97.88 200 MET A O 1
ATOM 1517 N N . ILE A 1 201 ? -16.372 3.600 20.805 1.00 97.75 201 ILE A N 1
ATOM 1518 C CA . ILE A 1 201 ? -15.973 2.188 20.836 1.00 97.75 201 ILE A CA 1
ATOM 1519 C C . ILE A 1 201 ? -16.844 1.384 21.804 1.00 97.75 201 ILE A C 1
ATOM 1521 O O . ILE A 1 201 ? -17.349 0.328 21.423 1.00 97.75 201 ILE A O 1
ATOM 1525 N N . ALA A 1 202 ? -17.069 1.881 23.023 1.00 96.12 202 ALA A N 1
ATOM 1526 C CA . ALA A 1 202 ? -17.910 1.222 24.019 1.00 96.12 202 ALA A CA 1
ATOM 1527 C C . ALA A 1 202 ? -19.347 1.042 23.509 1.00 96.12 202 ALA A C 1
ATOM 1529 O O . ALA A 1 202 ? -19.911 -0.049 23.621 1.00 96.12 202 ALA A O 1
ATOM 1530 N N . LYS A 1 203 ? -19.908 2.077 22.868 1.00 97.88 203 LYS A N 1
ATOM 1531 C CA . LYS A 1 203 ? -21.222 2.007 22.222 1.00 97.88 203 LYS A CA 1
ATOM 1532 C C . LYS A 1 203 ? -21.249 0.953 21.115 1.00 97.88 203 LYS A C 1
ATOM 1534 O O . LYS A 1 203 ? -22.136 0.105 21.107 1.00 97.88 203 LYS A O 1
ATOM 1539 N N . ALA A 1 204 ? -20.272 0.967 20.206 1.00 97.69 204 ALA A N 1
ATOM 1540 C CA . ALA A 1 204 ? -20.198 -0.022 19.132 1.00 97.69 204 ALA A CA 1
ATOM 1541 C C . ALA A 1 204 ? -20.110 -1.452 19.689 1.00 97.69 204 ALA A C 1
ATOM 1543 O O . ALA A 1 204 ? -20.830 -2.330 19.220 1.00 97.69 204 ALA A O 1
ATOM 1544 N N . LYS A 1 205 ? -19.305 -1.672 20.734 1.00 96.62 205 LYS A N 1
ATOM 1545 C CA . LYS A 1 205 ? -19.150 -2.974 21.395 1.00 96.62 205 LYS A CA 1
ATOM 1546 C C . LYS A 1 205 ? -20.450 -3.458 22.042 1.00 96.62 205 LYS A C 1
ATOM 1548 O O . LYS A 1 205 ? -20.784 -4.632 21.901 1.00 96.62 205 LYS A O 1
ATOM 1553 N N . ALA A 1 206 ? -21.207 -2.567 22.688 1.00 97.25 206 ALA A N 1
ATOM 1554 C CA . ALA A 1 206 ? -22.525 -2.881 23.248 1.00 97.25 206 ALA A CA 1
ATOM 1555 C C . ALA A 1 206 ? -23.545 -3.300 22.170 1.00 97.25 206 ALA A C 1
ATOM 1557 O O . ALA A 1 206 ? -24.431 -4.106 22.436 1.00 97.25 206 ALA A O 1
ATOM 1558 N N . GLU A 1 207 ? -23.387 -2.806 20.939 1.00 97.94 207 GLU A N 1
ATOM 1559 C CA . GLU A 1 207 ? -24.181 -3.205 19.770 1.00 97.94 207 GLU A CA 1
ATOM 1560 C C . GLU A 1 207 ? -23.627 -4.451 19.041 1.00 97.94 207 GLU A C 1
ATOM 1562 O O . GLU A 1 207 ? -24.125 -4.807 17.973 1.00 97.94 207 GLU A O 1
ATOM 1567 N N . GLY A 1 208 ? -22.577 -5.103 19.557 1.00 97.56 208 GLY A N 1
ATOM 1568 C CA . GLY A 1 208 ? -21.914 -6.229 18.882 1.00 97.56 208 GLY A CA 1
ATOM 1569 C C . GLY A 1 208 ? -21.107 -5.832 17.635 1.00 97.56 208 GLY A C 1
ATOM 1570 O O . GLY A 1 208 ? -20.817 -6.673 16.785 1.00 97.56 208 GLY A O 1
ATOM 1571 N N . LYS A 1 209 ? -20.751 -4.550 17.505 1.00 97.94 209 LYS A N 1
ATOM 1572 C CA . LYS A 1 209 ? -19.998 -3.959 16.388 1.00 97.94 209 LYS A CA 1
ATOM 1573 C C . LYS A 1 209 ? -18.602 -3.517 16.835 1.00 97.94 209 LYS A C 1
ATOM 1575 O O . LYS A 1 209 ? -18.256 -3.561 18.011 1.00 97.94 209 LYS A O 1
ATOM 1580 N N . ARG A 1 210 ? -17.792 -3.061 15.875 1.00 97.56 210 ARG A N 1
ATOM 1581 C CA . ARG A 1 210 ? -16.450 -2.504 16.110 1.00 97.56 210 ARG A CA 1
ATOM 1582 C C . ARG A 1 210 ? -16.067 -1.474 15.056 1.00 97.56 210 ARG A C 1
ATOM 1584 O O . ARG A 1 210 ? -16.587 -1.510 13.941 1.00 97.56 210 ARG A O 1
ATOM 1591 N N . TYR A 1 211 ? -15.110 -0.616 15.394 1.00 98.00 211 TYR A N 1
ATOM 1592 C CA . TYR A 1 211 ? -14.505 0.319 14.449 1.00 98.00 211 TYR A CA 1
ATOM 1593 C C . TYR A 1 211 ? -13.327 -0.318 13.719 1.00 98.00 211 TYR A C 1
ATOM 1595 O O . TYR A 1 211 ? -12.485 -0.985 14.322 1.00 98.00 211 TYR A O 1
ATOM 1603 N N . LYS A 1 212 ? -13.269 -0.084 12.407 1.00 98.19 212 LYS A N 1
ATOM 1604 C CA . LYS A 1 212 ? -12.154 -0.425 11.519 1.00 98.19 212 LYS A CA 1
ATOM 1605 C C . LYS A 1 212 ? -12.013 0.679 10.477 1.00 98.19 212 LYS A C 1
ATOM 1607 O O . LYS A 1 212 ? -13.026 1.182 9.997 1.00 98.19 212 LYS A O 1
ATOM 1612 N N . LEU A 1 213 ? -10.779 1.018 10.105 1.00 98.19 213 LEU A N 1
ATOM 1613 C CA . LEU A 1 213 ? -10.532 1.814 8.906 1.00 98.19 213 LEU A CA 1
ATOM 1614 C C . LEU A 1 213 ? -10.706 0.892 7.700 1.00 98.19 213 LEU A C 1
ATOM 1616 O O . LEU A 1 213 ? -9.940 -0.057 7.517 1.00 98.19 213 LEU A O 1
ATOM 1620 N N . VAL A 1 214 ? -11.758 1.135 6.923 1.00 98.12 214 VAL A N 1
ATOM 1621 C CA . VAL A 1 214 ? -12.127 0.284 5.795 1.00 98.12 214 VAL A CA 1
ATOM 1622 C C . VAL A 1 214 ? -11.972 1.052 4.493 1.00 98.12 214 VAL A C 1
ATOM 1624 O O . VAL A 1 214 ? -12.604 2.081 4.287 1.00 98.12 214 VAL A O 1
ATOM 1627 N N . CYS A 1 215 ? -11.157 0.508 3.600 1.00 98.19 215 CYS A N 1
ATOM 1628 C CA . CYS A 1 215 ? -11.038 0.951 2.222 1.00 98.19 215 CYS A CA 1
ATOM 1629 C C . CYS A 1 215 ? -12.168 0.327 1.407 1.00 98.19 215 CYS A C 1
ATOM 1631 O O . CYS A 1 215 ? -12.384 -0.881 1.514 1.00 98.19 215 CYS A O 1
ATOM 1633 N N . SER A 1 216 ? -12.864 1.119 0.597 1.00 96.94 216 SER A N 1
ATOM 1634 C CA . SER A 1 216 ? -13.938 0.640 -0.273 1.00 96.94 216 SER A CA 1
ATOM 1635 C C . SER A 1 216 ? -13.839 1.316 -1.631 1.00 96.94 216 SER A C 1
ATOM 1637 O O . SER A 1 216 ? -13.637 2.524 -1.699 1.00 96.94 216 SER A O 1
ATOM 1639 N N . VAL A 1 217 ? -14.003 0.535 -2.691 1.00 96.75 217 VAL A N 1
ATOM 1640 C CA . VAL A 1 217 ? -14.102 1.013 -4.071 1.00 96.75 217 VAL A CA 1
ATOM 1641 C C . VAL A 1 217 ? -15.250 0.281 -4.734 1.00 96.75 217 VAL A C 1
ATOM 1643 O O . VAL A 1 217 ? -15.378 -0.934 -4.592 1.00 96.75 217 VAL A O 1
ATOM 1646 N N . GLU A 1 218 ? -16.060 1.022 -5.473 1.00 94.62 218 GLU A N 1
ATOM 1647 C CA . GLU A 1 218 ? -17.139 0.498 -6.296 1.00 94.62 218 GLU A CA 1
ATOM 1648 C C . GLU A 1 218 ? -17.146 1.264 -7.617 1.00 94.62 218 GLU A C 1
ATOM 1650 O O . GLU A 1 218 ? -17.099 2.495 -7.636 1.00 94.62 218 GLU A O 1
ATOM 1655 N N . LYS A 1 219 ? -17.168 0.534 -8.730 1.00 89.44 219 LYS A N 1
ATOM 1656 C CA . LYS A 1 219 ? -17.304 1.123 -10.058 1.00 89.44 219 LYS A CA 1
ATOM 1657 C C . LYS A 1 219 ? -18.752 1.585 -10.245 1.00 89.44 219 LYS A C 1
ATOM 1659 O O . LYS A 1 219 ? -19.654 0.758 -10.338 1.00 89.44 219 LYS A O 1
ATOM 1664 N N . SER A 1 220 ? -18.981 2.896 -10.311 1.00 85.25 220 SER A N 1
ATOM 1665 C CA . SER A 1 220 ? -20.302 3.472 -10.579 1.00 85.25 220 SER A CA 1
ATOM 1666 C C . SER A 1 220 ? -20.456 3.821 -12.067 1.00 85.25 220 SER A C 1
ATOM 1668 O O . SER A 1 220 ? -19.652 4.552 -12.639 1.00 85.25 220 SER A O 1
ATOM 1670 N N . GLY A 1 221 ? -21.497 3.277 -12.708 1.00 70.38 221 GLY A N 1
ATOM 1671 C CA . GLY A 1 221 ? -21.809 3.494 -14.130 1.00 70.38 221 GLY A CA 1
ATOM 1672 C C . GLY A 1 221 ? -21.696 2.232 -14.997 1.00 70.38 221 GLY A C 1
ATOM 1673 O O . GLY A 1 221 ? -21.026 1.266 -14.637 1.00 70.38 221 GLY A O 1
ATOM 1674 N N . LYS A 1 222 ? -22.391 2.226 -16.143 1.00 54.38 222 LYS A N 1
ATOM 1675 C CA . LYS A 1 222 ? -22.217 1.210 -17.196 1.00 54.38 222 LYS A CA 1
ATOM 1676 C C . LYS A 1 222 ? -21.136 1.685 -18.169 1.00 54.38 222 LYS A C 1
ATOM 1678 O O . LYS A 1 222 ? -21.048 2.886 -18.399 1.00 54.38 222 LYS A O 1
ATOM 1683 N N . GLN A 1 223 ? -20.345 0.721 -18.648 1.00 48.34 223 GLN A N 1
ATOM 1684 C CA . GLN A 1 223 ? -19.270 0.851 -19.642 1.00 48.34 223 GLN A CA 1
ATOM 1685 C C . GLN A 1 223 ? -19.544 1.893 -20.729 1.00 48.34 223 GLN A C 1
ATOM 1687 O O . GLN A 1 223 ? -20.689 1.920 -21.237 1.00 48.34 223 GLN A O 1
#

Foldseek 3Di:
DDPPPDPPPDDQPADPVRDGQDCPDLLSCLQSDPDQEDEQEPDEDQPARPPSLVSLLSNLVVNHAYAYLHLNNLLRCVVVSVVSCVVSVHHYHHQCVWPGPDRDLVCCVPVNVPDADFKDKDFGQPLQVQLQVVLLVPDFSVVSNVVCCVVVSAPPDNCCRQQCLSVLSNLSSCCCRRVVDNGGSVNDDTHGDPPPGSVNSVVQVVVVHGDGRMDMDGDPDDD

Radius of gyration: 20.86 Å; chains: 1; bounding box: 65×30×51 Å

Secondary structure (DSSP, 8-state):
---------------TT-PPP---SHHHHHHH---SEEEE-PPP-TTT-TTHHHHHHHHHHTT-EEEE--HHHHHHHHHHHHHHHHHTT--EE-GGGTTTTS-SHHIIIII-TT----EEEE---HHHHHHHHHHHTT--HHHHHHHHHHTTSS-SS-HHHHTSHHHHHHHHHHHHHHS-----GGGS----STT--HHHHHHHHHTT------EEEE--S--

Sequence (223 aa):
MESKQSISPLSPLRQSSGQAFNVRDSLAVIRHSQANVMFENSPVNTHTGQPALDHIRTALGLNLHAITANKGALVHGYRELSALAKSKGKTFGFEATVLSGSPLFSVFRETFPLAELISFKGILNATTNTILSRMENGESYEEAVKYCQSVGLAETDPTNDVDGWDAATKVAALITVLMDIPFTPQQVEPTGIRGITPEMIAKAKAEGKRYKLVCSVEKSGKQ